Protein AF-A0A819XEQ2-F1 (afdb_monomer_lite)

Radius of gyration: 23.3 Å; chains: 1; bounding box: 56×48×64 Å

Structure (mmCIF, N/CA/C/O backbone):
data_AF-A0A819XEQ2-F1
#
_entry.id   AF-A0A819XEQ2-F1
#
loop_
_atom_site.group_PDB
_atom_site.id
_atom_site.type_symbol
_atom_site.label_atom_id
_atom_site.label_alt_id
_atom_site.label_comp_id
_atom_site.label_asym_id
_atom_site.label_entity_id
_atom_site.label_seq_id
_atom_site.pdbx_PDB_ins_code
_atom_site.Cartn_x
_atom_site.Cartn_y
_atom_site.Cartn_z
_atom_site.occupancy
_atom_site.B_iso_or_equiv
_atom_site.auth_seq_id
_atom_site.auth_comp_id
_atom_site.auth_asym_id
_atom_site.auth_atom_id
_atom_site.pdbx_PDB_model_num
ATOM 1 N N . MET A 1 1 ? -8.215 26.894 29.569 1.00 48.03 1 MET A N 1
ATOM 2 C CA . MET A 1 1 ? -9.010 25.644 29.558 1.00 48.03 1 MET A CA 1
ATOM 3 C C . MET A 1 1 ? -8.949 25.046 28.159 1.00 48.03 1 MET A C 1
ATOM 5 O O . MET A 1 1 ? -8.984 25.818 27.213 1.00 48.03 1 MET A O 1
ATOM 9 N N . LEU A 1 2 ? -8.813 23.722 28.012 1.00 52.75 2 LEU A N 1
ATOM 10 C CA . LEU A 1 2 ? -8.906 23.074 26.692 1.00 52.75 2 LEU A CA 1
ATOM 11 C C . LEU A 1 2 ? -10.323 23.253 26.140 1.00 52.75 2 LEU A C 1
ATOM 13 O O . LEU A 1 2 ? -11.286 23.044 26.880 1.00 52.75 2 LEU A O 1
ATOM 17 N N . THR A 1 3 ? -10.449 23.615 24.864 1.00 64.44 3 THR A N 1
ATOM 18 C CA . THR A 1 3 ? -11.760 23.685 24.210 1.00 64.44 3 THR A CA 1
ATOM 19 C C . THR A 1 3 ? -12.355 22.278 24.079 1.00 64.44 3 THR A C 1
ATOM 21 O O . THR A 1 3 ? -11.623 21.285 24.016 1.00 64.44 3 THR A O 1
ATOM 24 N N . SER A 1 4 ? -13.685 22.153 24.021 1.00 63.91 4 SER A N 1
ATOM 25 C CA . SER A 1 4 ? -14.351 20.851 23.835 1.00 63.91 4 SER A CA 1
ATOM 26 C C . SER A 1 4 ? -13.860 20.119 22.574 1.00 63.91 4 SER A C 1
ATOM 28 O O . SER A 1 4 ? -13.718 18.897 22.581 1.00 63.91 4 SER A O 1
ATOM 30 N N . ASN A 1 5 ? -13.498 20.862 21.522 1.00 65.56 5 ASN A N 1
ATOM 31 C CA . ASN A 1 5 ? -12.946 20.315 20.279 1.00 65.56 5 ASN A CA 1
ATOM 32 C C . ASN A 1 5 ? -11.514 19.770 20.439 1.00 65.56 5 ASN A C 1
ATOM 34 O O . ASN A 1 5 ? -11.185 18.728 19.857 1.00 65.56 5 ASN A O 1
ATOM 38 N N . ASP A 1 6 ? -10.682 20.406 21.269 1.00 68.06 6 ASP A N 1
ATOM 39 C CA . ASP A 1 6 ? -9.340 19.904 21.593 1.00 68.06 6 ASP A CA 1
ATOM 40 C C . ASP A 1 6 ? -9.411 18.616 22.414 1.00 68.06 6 ASP A C 1
ATOM 42 O O . ASP A 1 6 ? -8.651 17.673 22.169 1.00 68.06 6 ASP A O 1
ATOM 46 N N . LYS A 1 7 ? -10.363 18.539 23.354 1.00 68.31 7 LYS A N 1
ATOM 47 C CA . LYS A 1 7 ? -10.613 17.324 24.142 1.00 68.31 7 LYS A CA 1
ATOM 48 C C . LYS A 1 7 ? -11.038 16.158 23.246 1.00 68.31 7 LYS A C 1
ATOM 50 O O . LYS A 1 7 ? -10.431 15.090 23.318 1.00 68.31 7 LYS A O 1
ATOM 55 N N . ILE A 1 8 ? -12.005 16.373 22.348 1.00 69.12 8 ILE A N 1
ATOM 56 C CA . ILE A 1 8 ? -12.470 15.349 21.395 1.00 69.12 8 ILE A CA 1
ATOM 57 C C . ILE A 1 8 ? -11.319 14.855 20.513 1.00 69.12 8 ILE A C 1
ATOM 59 O O . ILE A 1 8 ? -11.157 13.650 20.323 1.00 69.12 8 ILE A O 1
ATOM 63 N N . SER A 1 9 ? -10.491 15.761 19.992 1.00 69.69 9 SER A N 1
ATOM 64 C CA . SER A 1 9 ? -9.369 15.399 19.117 1.00 69.69 9 SER A CA 1
ATOM 65 C C . SER A 1 9 ? -8.306 14.571 19.845 1.00 69.69 9 SER A C 1
ATOM 67 O O . SER A 1 9 ? -7.792 13.597 19.292 1.00 69.69 9 SER A O 1
ATOM 69 N N . ARG A 1 10 ? -8.020 14.894 21.112 1.00 69.12 10 ARG A N 1
ATOM 70 C CA . ARG A 1 10 ? -7.090 14.121 21.948 1.00 69.12 10 ARG A CA 1
ATOM 71 C C . ARG A 1 10 ? -7.639 12.744 22.311 1.00 69.12 10 ARG A C 1
ATOM 73 O O . ARG A 1 10 ? -6.901 11.771 22.197 1.00 69.12 10 ARG A O 1
ATOM 80 N N . ILE A 1 11 ? -8.927 12.639 22.651 1.00 70.56 11 ILE A N 1
ATOM 81 C CA . ILE A 1 11 ? -9.595 11.346 22.883 1.00 70.56 11 ILE A CA 1
ATOM 82 C C . ILE A 1 11 ? -9.568 10.496 21.609 1.00 70.56 11 ILE A C 1
ATOM 84 O O . ILE A 1 11 ? -9.236 9.315 21.670 1.00 70.56 11 ILE A O 1
ATOM 88 N N . LYS A 1 12 ? -9.842 11.086 20.438 1.00 69.44 12 LYS A N 1
ATOM 89 C CA . LYS A 1 12 ? -9.778 10.371 19.155 1.00 69.44 12 LYS A CA 1
ATOM 90 C C . LYS A 1 12 ? -8.377 9.847 18.852 1.00 69.44 12 LYS A C 1
ATOM 92 O O . LYS A 1 12 ? -8.224 8.683 18.484 1.00 69.44 12 LYS A O 1
ATOM 97 N N . ASN A 1 13 ? -7.354 10.679 19.047 1.00 67.88 13 ASN A N 1
ATOM 98 C CA . ASN A 1 13 ? -5.967 10.245 18.911 1.00 67.88 13 ASN A CA 1
ATOM 99 C C . ASN A 1 13 ? -5.648 9.123 19.898 1.00 67.88 13 ASN A C 1
ATOM 101 O O . ASN A 1 13 ? -5.056 8.129 19.501 1.00 67.88 13 ASN A O 1
ATOM 105 N N . LEU A 1 14 ? -6.087 9.220 21.150 1.00 66.62 14 LEU A N 1
ATOM 106 C CA . LEU A 1 14 ? -5.882 8.174 22.144 1.00 66.62 14 LEU A CA 1
ATOM 107 C C . LEU A 1 14 ? -6.509 6.838 21.714 1.00 66.62 14 LEU A C 1
ATOM 109 O O . LEU A 1 14 ? -5.817 5.821 21.703 1.00 66.62 14 LEU A O 1
ATOM 113 N N . LEU A 1 15 ? -7.777 6.872 21.290 1.00 66.44 15 LEU A N 1
ATOM 114 C CA . LEU A 1 15 ? -8.538 5.723 20.793 1.00 66.44 15 LEU A CA 1
ATOM 115 C C . LEU A 1 15 ? -7.918 5.091 19.539 1.00 66.44 15 LEU A C 1
ATOM 117 O O . LEU A 1 15 ? -8.003 3.880 19.367 1.00 66.44 15 LEU A O 1
ATOM 121 N N . SER A 1 16 ? -7.230 5.872 18.699 1.00 62.69 16 SER A N 1
ATOM 122 C CA . SER A 1 16 ? -6.559 5.348 17.499 1.00 62.69 16 SER A CA 1
ATOM 123 C C . SER A 1 16 ? -5.383 4.408 17.782 1.00 62.69 16 SER A C 1
ATOM 125 O O . SER A 1 16 ? -5.017 3.625 16.912 1.00 62.69 16 SER A O 1
ATOM 127 N N . TYR A 1 17 ? -4.817 4.443 18.992 1.00 57.50 17 TYR A N 1
ATOM 128 C CA . TYR A 1 17 ? -3.732 3.547 19.402 1.00 57.50 17 TYR A CA 1
ATOM 129 C C . TYR A 1 17 ? -4.211 2.372 20.262 1.00 57.50 17 TYR A C 1
ATOM 131 O O . TYR A 1 17 ? -3.384 1.678 20.864 1.00 57.50 17 TYR A O 1
ATOM 139 N N . PHE A 1 18 ? -5.523 2.148 20.371 1.00 57.09 18 PHE A N 1
ATOM 140 C CA . PHE A 1 18 ? -6.046 0.993 21.092 1.00 57.09 18 PHE A CA 1
ATOM 141 C C . PHE A 1 18 ? -5.723 -0.289 20.333 1.00 57.09 18 PHE A C 1
ATOM 143 O O . PHE A 1 18 ? -5.760 -0.296 19.104 1.00 57.09 18 PHE A O 1
ATOM 150 N N . PRO A 1 19 ? -5.391 -1.379 21.043 1.00 52.12 19 PRO A N 1
ATOM 151 C CA . PRO A 1 19 ? -5.206 -1.559 22.493 1.00 52.12 19 PRO A CA 1
ATOM 152 C C . PRO A 1 19 ? -3.738 -1.411 22.956 1.00 52.12 19 PRO A C 1
ATOM 154 O O . PRO A 1 19 ? -3.376 -1.808 24.062 1.00 52.12 19 PRO A O 1
ATOM 157 N N . SER A 1 20 ? -2.872 -0.847 22.113 1.00 51.94 20 SER A N 1
ATOM 158 C CA . SER A 1 20 ? -1.412 -0.819 22.270 1.00 51.94 20 SER A CA 1
ATOM 159 C C . SER A 1 20 ? -0.889 0.163 23.331 1.00 51.94 20 SER A C 1
ATOM 161 O O . SER A 1 20 ? 0.272 0.051 23.732 1.00 51.94 20 SER A O 1
ATOM 163 N N . LYS A 1 21 ? -1.696 1.139 23.776 1.00 52.53 21 LYS A N 1
ATOM 164 C CA . LYS A 1 21 ? -1.282 2.167 24.752 1.00 52.53 21 LYS A CA 1
ATOM 165 C C . LYS A 1 21 ? -1.736 1.845 26.189 1.00 52.53 21 LYS A C 1
ATOM 167 O O . LYS A 1 21 ? -2.922 1.610 26.415 1.00 52.53 21 LYS A O 1
ATOM 172 N N . PRO A 1 22 ? -0.833 1.876 27.189 1.00 51.66 22 PRO A N 1
ATOM 173 C CA . PRO A 1 22 ? -1.179 1.605 28.583 1.00 51.66 22 PRO A CA 1
ATOM 174 C C . PRO A 1 22 ? -1.980 2.749 29.233 1.00 51.66 22 PRO A C 1
ATOM 176 O O . PRO A 1 22 ? -1.679 3.927 29.042 1.00 51.66 22 PRO A O 1
ATOM 179 N N . LYS A 1 23 ? -2.933 2.381 30.107 1.00 52.66 23 LYS A N 1
ATOM 180 C CA . LYS A 1 23 ? -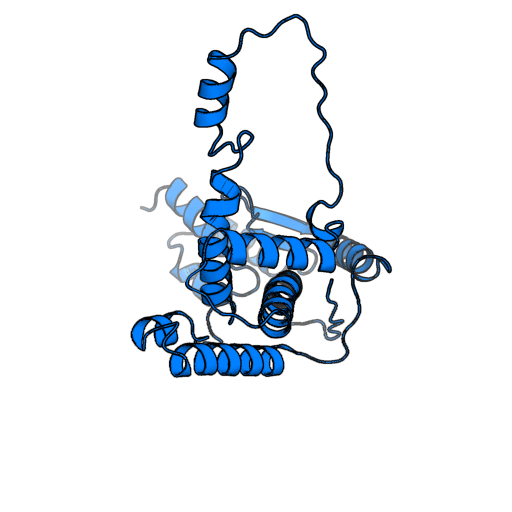3.801 3.265 30.923 1.00 52.66 23 LYS A CA 1
ATOM 181 C C . LYS A 1 23 ? -3.096 4.477 31.560 1.00 52.66 23 LYS A C 1
ATOM 183 O O . LYS A 1 23 ? -3.708 5.529 31.694 1.00 52.66 23 LYS A O 1
ATOM 188 N N . LYS A 1 24 ? -1.815 4.343 31.931 1.00 53.09 24 LYS A N 1
ATOM 189 C CA . LYS A 1 24 ? -1.029 5.379 32.628 1.00 53.09 24 LYS A CA 1
ATOM 190 C C . LYS A 1 24 ? -0.733 6.640 31.794 1.00 53.09 24 LYS A C 1
ATOM 192 O O . LYS A 1 24 ? -0.418 7.660 32.388 1.00 53.09 24 LYS A O 1
ATOM 197 N N . GLN A 1 25 ? -0.841 6.609 30.460 1.00 55.28 25 GLN A N 1
ATOM 198 C CA . GLN A 1 25 ? -0.617 7.800 29.611 1.00 55.28 25 GLN A CA 1
ATOM 199 C C . GLN A 1 25 ? -1.881 8.647 29.375 1.00 55.28 25 GLN A C 1
ATOM 201 O O . GLN A 1 25 ? -1.776 9.823 29.046 1.00 55.28 25 GLN A O 1
ATOM 206 N N . ILE A 1 26 ? -3.075 8.097 29.618 1.00 56.56 26 ILE A N 1
ATOM 207 C CA . ILE A 1 26 ? -4.359 8.742 29.291 1.00 56.56 26 ILE A CA 1
ATOM 208 C C . ILE A 1 26 ? -4.609 9.998 30.139 1.00 56.56 26 ILE A C 1
ATOM 210 O O . ILE A 1 26 ? -5.049 11.020 29.618 1.00 56.56 26 ILE A O 1
ATOM 214 N N . GLN A 1 27 ? -4.292 9.930 31.436 1.00 56.88 27 GLN A N 1
ATOM 215 C CA . GLN A 1 27 ? -4.470 11.047 32.374 1.00 56.88 27 GLN A CA 1
ATOM 216 C C . GLN A 1 27 ? -3.474 12.192 32.131 1.00 56.88 27 GLN A C 1
ATOM 218 O O . GLN A 1 27 ? -3.791 13.343 32.417 1.00 56.88 27 GLN A O 1
ATOM 223 N N . ASN A 1 28 ? -2.302 11.891 31.562 1.00 59.75 28 ASN A N 1
ATOM 224 C CA . ASN A 1 28 ? -1.288 12.895 31.230 1.00 59.75 28 ASN A CA 1
ATOM 225 C C . ASN A 1 28 ? -1.596 13.602 29.897 1.00 59.75 28 ASN A C 1
ATOM 227 O O . ASN A 1 28 ? -1.324 14.792 29.753 1.00 59.75 28 ASN A O 1
ATOM 231 N N . ASP A 1 29 ? -2.196 12.891 28.935 1.00 62.00 29 ASP A N 1
ATOM 232 C CA . ASP A 1 29 ? -2.484 13.423 27.596 1.00 62.00 29 ASP A CA 1
ATOM 233 C C . ASP A 1 29 ? -3.743 14.320 27.563 1.00 62.00 29 ASP A C 1
ATOM 235 O O . ASP A 1 29 ? -3.853 15.226 26.723 1.00 62.00 29 ASP A O 1
ATOM 239 N N . ILE A 1 30 ? -4.694 14.109 28.483 1.00 64.81 30 ILE A N 1
ATOM 240 C CA . ILE A 1 30 ? -5.957 14.861 28.559 1.00 64.81 30 ILE A CA 1
ATOM 241 C C . ILE A 1 30 ? -6.155 15.422 29.978 1.00 64.81 30 ILE A C 1
ATOM 243 O O . ILE A 1 30 ? -6.800 14.787 30.815 1.00 64.81 30 ILE A O 1
ATOM 247 N N . PRO A 1 31 ? -5.643 16.629 30.274 1.00 62.28 31 PRO A N 1
ATOM 248 C CA . PRO A 1 31 ? -5.900 17.262 31.560 1.00 62.28 31 PRO A CA 1
ATOM 249 C C . PRO A 1 31 ? -7.381 17.668 31.681 1.00 62.28 31 PRO A C 1
ATOM 251 O O . PRO A 1 31 ? -7.979 18.170 30.723 1.00 62.28 31 PRO A O 1
ATOM 254 N N . ASN A 1 32 ? -7.948 17.527 32.885 1.00 69.56 32 ASN A N 1
ATOM 255 C CA . ASN A 1 32 ? -9.318 17.933 33.251 1.00 69.56 32 ASN A CA 1
ATOM 256 C C . ASN A 1 32 ? -10.454 17.093 32.625 1.00 69.56 32 ASN A C 1
ATOM 258 O O . ASN A 1 32 ? -11.417 17.652 32.085 1.00 69.56 32 ASN A O 1
ATOM 262 N N . LEU A 1 33 ? -10.337 15.762 32.682 1.00 71.56 33 LEU A N 1
ATOM 263 C CA . LEU A 1 33 ? -11.463 14.844 32.459 1.00 71.56 33 LEU A CA 1
ATOM 264 C C . LEU A 1 33 ? -12.366 14.799 33.699 1.00 71.56 33 LEU A C 1
ATOM 266 O O . LEU A 1 33 ? -11.858 14.764 34.824 1.00 71.56 33 LEU A O 1
ATOM 270 N N . SER A 1 34 ? -13.684 14.764 33.503 1.00 77.56 34 SER A N 1
ATOM 271 C CA . SER A 1 34 ? -14.636 14.579 34.603 1.00 77.56 34 SER A CA 1
ATOM 272 C C . SER A 1 34 ? -14.533 13.169 35.207 1.00 77.56 34 SER A C 1
ATOM 274 O O . SER A 1 34 ? -13.897 12.263 34.652 1.00 77.56 34 SER A O 1
ATOM 276 N N . SER A 1 35 ? -15.159 12.965 36.366 1.00 75.44 35 SER A N 1
ATOM 277 C CA . SER A 1 35 ? -15.242 11.638 36.988 1.00 75.44 35 SER A CA 1
ATOM 278 C C . SER A 1 35 ? -15.995 10.648 36.085 1.00 75.44 35 SER A C 1
ATOM 280 O O . SER A 1 35 ? -15.554 9.513 35.882 1.00 75.44 35 SER A O 1
ATOM 282 N N . GLU A 1 36 ? -17.085 11.103 35.461 1.00 80.38 36 GLU A N 1
ATOM 283 C CA . GLU A 1 36 ? -17.903 10.317 34.535 1.00 80.38 36 GLU A CA 1
ATOM 284 C C . GLU A 1 36 ? -17.125 9.939 33.269 1.00 80.38 36 GLU A C 1
ATOM 286 O O . GLU A 1 36 ? -17.161 8.780 32.856 1.00 80.38 36 GLU A O 1
ATOM 291 N N . GLU A 1 37 ? -16.371 10.876 32.684 1.00 76.44 37 GLU A N 1
ATOM 292 C CA . GLU A 1 37 ? -15.551 10.629 31.491 1.00 76.44 37 GLU A CA 1
ATOM 293 C C . GLU A 1 37 ? -14.441 9.606 31.772 1.00 76.44 37 GLU A C 1
ATOM 295 O O . GLU A 1 37 ? -14.249 8.658 31.005 1.00 76.44 37 GLU A O 1
ATOM 300 N N . ASN A 1 38 ? -13.749 9.735 32.909 1.00 75.62 38 ASN A N 1
ATOM 301 C CA . ASN A 1 38 ? -12.733 8.768 33.333 1.00 75.62 38 ASN A CA 1
ATOM 302 C C . ASN A 1 38 ? -13.324 7.373 33.562 1.00 75.62 38 ASN A C 1
ATOM 304 O O . ASN A 1 38 ? -12.704 6.365 33.200 1.00 75.62 38 ASN A O 1
ATOM 308 N N . LYS A 1 39 ? -14.526 7.304 34.144 1.00 80.25 39 LYS A N 1
ATOM 309 C CA . LYS A 1 39 ? -15.246 6.047 34.358 1.00 80.25 39 LYS A CA 1
ATOM 310 C C . LYS A 1 39 ? -15.663 5.417 33.029 1.00 80.25 39 LYS A C 1
ATOM 312 O O . LYS A 1 39 ? -15.427 4.227 32.833 1.00 80.25 39 LYS A O 1
ATOM 317 N N . ALA A 1 40 ? -16.196 6.203 32.095 1.00 80.69 40 ALA A N 1
ATOM 318 C CA . ALA A 1 40 ? -16.583 5.736 30.766 1.00 80.69 40 ALA A CA 1
ATOM 319 C C . ALA A 1 40 ? -15.381 5.192 29.975 1.00 80.69 40 ALA A C 1
ATOM 321 O O . ALA A 1 40 ? -15.437 4.073 29.467 1.00 80.69 40 ALA A O 1
ATOM 322 N N . ILE A 1 41 ? -14.263 5.928 29.947 1.00 75.44 41 ILE A N 1
ATOM 323 C CA . ILE A 1 41 ? -13.018 5.487 29.298 1.00 75.44 41 ILE A CA 1
ATOM 324 C C . ILE A 1 41 ? -12.480 4.216 29.967 1.00 75.44 41 ILE A C 1
ATOM 326 O O . ILE A 1 41 ? -12.071 3.281 29.283 1.00 75.44 41 ILE A O 1
ATOM 330 N N . SER A 1 42 ? -12.507 4.148 31.301 1.00 75.75 42 SER A N 1
ATOM 331 C CA . SER A 1 42 ? -12.042 2.974 32.048 1.00 75.75 42 SER A CA 1
ATOM 332 C C . SER A 1 42 ? -12.886 1.732 31.787 1.00 75.75 42 SER A C 1
ATOM 334 O O . SER A 1 42 ? -12.320 0.645 31.662 1.00 75.75 42 SER A O 1
ATOM 336 N N . ASN A 1 43 ? -14.207 1.889 31.685 1.00 82.31 43 ASN A N 1
ATOM 337 C CA . ASN A 1 43 ? -15.127 0.812 31.334 1.00 82.31 43 ASN A CA 1
ATOM 338 C C . ASN A 1 43 ? -14.867 0.330 29.905 1.00 82.31 43 ASN A C 1
ATOM 340 O O . ASN A 1 43 ? -14.689 -0.866 29.693 1.00 82.31 43 ASN A O 1
ATOM 344 N N . LEU A 1 44 ? -14.738 1.262 28.958 1.00 79.12 44 LEU A N 1
ATOM 345 C CA . LEU A 1 44 ? -14.444 0.959 27.559 1.00 79.12 44 LEU A CA 1
ATOM 346 C C . LEU A 1 44 ? -13.091 0.243 27.391 1.00 79.12 44 LEU A C 1
ATOM 348 O O . LEU A 1 44 ? -12.981 -0.699 26.617 1.00 79.12 44 LEU A O 1
ATOM 352 N N . LEU A 1 45 ? -12.071 0.644 28.157 1.00 69.38 45 LEU A N 1
ATOM 353 C CA . LEU A 1 45 ? -10.746 0.005 28.189 1.00 69.38 45 LEU A CA 1
ATOM 354 C C . LEU A 1 45 ? -10.756 -1.414 28.759 1.00 69.38 45 LEU A C 1
ATOM 356 O O . LEU A 1 45 ? -9.868 -2.207 28.451 1.00 69.38 45 LEU A O 1
ATOM 360 N N . ASN A 1 46 ? -11.689 -1.700 29.663 1.00 76.19 46 ASN A N 1
ATOM 361 C CA . ASN A 1 46 ? -11.781 -2.991 30.331 1.00 76.19 46 ASN A CA 1
ATOM 362 C C . ASN A 1 46 ? -12.703 -3.968 29.587 1.00 76.19 46 ASN A C 1
ATOM 364 O O . ASN A 1 46 ? -12.654 -5.167 29.871 1.00 76.19 46 ASN A O 1
ATOM 368 N N . ASP A 1 47 ? -13.519 -3.483 28.649 1.00 82.19 47 ASP A N 1
ATOM 369 C CA . ASP A 1 47 ? -14.407 -4.317 27.851 1.00 82.19 47 ASP A CA 1
ATOM 370 C C . ASP A 1 47 ? -13.614 -5.122 26.809 1.00 82.19 47 ASP A C 1
ATOM 372 O O . ASP A 1 47 ? -13.132 -4.613 25.798 1.00 82.19 47 ASP A O 1
ATOM 376 N N . LYS A 1 48 ? -13.479 -6.426 27.067 1.00 79.56 48 LYS A N 1
ATOM 377 C CA . LYS A 1 48 ? -12.777 -7.373 26.188 1.00 79.56 48 LYS A CA 1
ATOM 378 C C . LYS A 1 48 ? -13.647 -7.885 25.036 1.00 79.56 48 LYS A C 1
ATOM 380 O O . LYS A 1 48 ? -13.134 -8.642 24.207 1.00 79.56 48 LYS A O 1
ATOM 385 N N . SER A 1 49 ? -14.937 -7.544 25.009 1.00 84.00 49 SER A N 1
ATOM 386 C CA . SER A 1 49 ? -15.900 -7.990 23.996 1.00 84.00 49 SER A CA 1
ATOM 387 C C . SER A 1 49 ? -15.898 -7.119 22.739 1.00 84.00 49 SER A C 1
ATOM 389 O O . SER A 1 49 ? -16.442 -7.532 21.714 1.00 84.00 49 SER A O 1
ATOM 391 N N . ILE A 1 50 ? -15.250 -5.954 22.790 1.00 82.75 50 ILE A N 1
ATOM 392 C CA . ILE A 1 50 ? -15.159 -5.000 21.687 1.00 82.75 50 ILE A CA 1
ATOM 393 C C . ILE A 1 50 ? -13.719 -4.827 21.200 1.00 82.75 50 ILE A C 1
ATOM 395 O O . ILE A 1 50 ? -12.754 -5.123 21.906 1.00 82.75 50 ILE A O 1
ATOM 399 N N . ILE A 1 51 ? -13.575 -4.328 19.977 1.00 76.00 51 ILE A N 1
ATOM 400 C CA . ILE A 1 51 ? -12.305 -3.878 19.417 1.00 76.00 51 ILE A CA 1
ATOM 401 C C . ILE A 1 51 ? -12.501 -2.495 18.810 1.00 76.00 51 ILE A C 1
ATOM 403 O O . ILE A 1 51 ? -13.539 -2.221 18.207 1.00 76.00 51 ILE A O 1
ATOM 407 N N . ILE A 1 52 ? -11.503 -1.634 18.983 1.00 75.62 52 ILE A N 1
ATOM 408 C CA . ILE A 1 52 ? -11.527 -0.240 18.550 1.00 75.62 52 ILE A CA 1
ATOM 409 C C . ILE A 1 52 ? -10.352 -0.015 17.606 1.00 75.62 52 ILE A C 1
ATOM 411 O O . ILE A 1 52 ? -9.209 -0.263 17.985 1.00 75.62 52 ILE A O 1
ATOM 415 N N . PHE A 1 53 ? -10.634 0.465 16.397 1.00 71.81 53 PHE A N 1
ATOM 416 C CA . PHE A 1 53 ? -9.623 0.758 15.384 1.00 71.81 53 PHE A CA 1
ATOM 417 C C . PHE A 1 53 ? -9.860 2.120 14.746 1.00 71.81 53 PHE A C 1
ATOM 419 O O . PHE A 1 53 ? -10.990 2.610 14.684 1.00 71.81 53 PHE A O 1
ATOM 426 N N . LYS A 1 54 ? -8.797 2.714 14.207 1.00 67.00 54 LYS A N 1
ATOM 427 C CA . LYS A 1 54 ? -8.936 3.831 13.277 1.00 67.00 54 LYS A CA 1
ATOM 428 C C . LYS A 1 54 ? -9.377 3.290 11.915 1.00 67.00 54 LYS A C 1
ATOM 430 O O . LYS A 1 54 ? -8.832 2.295 11.449 1.00 67.00 54 LYS A O 1
ATOM 435 N N . ALA A 1 55 ? -10.369 3.925 11.298 1.00 67.31 55 ALA A N 1
ATOM 436 C CA . ALA A 1 55 ? -10.754 3.607 9.929 1.00 67.31 55 ALA A CA 1
ATOM 437 C C . ALA A 1 55 ? -9.694 4.117 8.940 1.00 67.31 55 ALA A C 1
ATOM 439 O O . ALA A 1 55 ? -9.120 5.187 9.145 1.00 67.31 55 ALA A O 1
ATOM 440 N N . ASP A 1 56 ? -9.520 3.415 7.819 1.00 54.41 56 ASP A N 1
ATOM 441 C CA . ASP A 1 56 ? -8.648 3.864 6.722 1.00 54.41 56 ASP A CA 1
ATOM 442 C C . ASP A 1 56 ? -9.138 5.168 6.067 1.00 54.41 56 ASP A C 1
ATOM 444 O O . ASP A 1 56 ? -8.351 5.933 5.509 1.00 54.41 56 ASP A O 1
ATOM 448 N N . LYS A 1 57 ? -10.453 5.431 6.111 1.00 61.59 57 LYS A N 1
ATOM 449 C CA . LYS A 1 57 ? -11.091 6.581 5.457 1.00 61.59 57 LYS A CA 1
ATOM 450 C C . LYS A 1 57 ? -11.675 7.546 6.482 1.00 61.59 57 LYS A C 1
ATOM 452 O O . LYS A 1 57 ? -12.621 7.218 7.195 1.00 61.59 57 LYS A O 1
ATOM 457 N N . GLY A 1 58 ? -11.154 8.771 6.478 1.00 55.62 58 GLY A N 1
ATOM 458 C CA . GLY A 1 58 ? -11.580 9.832 7.387 1.00 55.62 58 GLY A CA 1
ATOM 459 C C . GLY A 1 58 ? -11.056 9.621 8.807 1.00 55.62 58 GLY A C 1
ATOM 460 O O . GLY A 1 58 ? -10.679 8.525 9.205 1.00 55.62 58 GLY A O 1
ATOM 461 N N . ASN A 1 59 ? -11.003 10.692 9.597 1.00 61.81 59 ASN A N 1
ATOM 462 C CA . ASN A 1 59 ? -10.553 10.644 10.991 1.00 61.81 59 ASN A CA 1
ATOM 463 C C . ASN A 1 59 ? -11.640 10.031 11.906 1.00 61.81 59 ASN A C 1
ATOM 465 O O . ASN A 1 59 ? -12.151 10.683 12.823 1.00 61.81 59 ASN A O 1
ATOM 469 N N . VAL A 1 60 ? -12.049 8.804 11.577 1.00 71.25 60 VAL A N 1
ATOM 470 C CA . VAL A 1 60 ? -13.169 8.053 12.148 1.00 71.25 60 VAL A CA 1
ATOM 471 C C . VAL A 1 60 ? -12.627 6.844 12.906 1.00 71.25 60 VAL A C 1
ATOM 473 O O . VAL A 1 60 ? -11.605 6.262 12.543 1.00 71.25 60 VAL A O 1
ATOM 476 N N . ILE A 1 61 ? -13.321 6.482 13.979 1.00 73.56 61 ILE A N 1
ATOM 477 C CA . ILE A 1 61 ? -13.024 5.314 14.806 1.00 73.56 61 ILE A CA 1
ATOM 478 C C . ILE A 1 61 ? -14.136 4.294 14.594 1.00 73.56 61 ILE A C 1
ATOM 480 O O . ILE A 1 61 ? -15.312 4.655 14.574 1.00 73.56 61 ILE A O 1
ATOM 484 N N . VAL A 1 62 ? -13.761 3.028 14.448 1.00 76.69 62 VAL A N 1
ATOM 485 C CA . VAL A 1 62 ? -14.679 1.901 14.301 1.00 76.69 62 VAL A CA 1
ATOM 486 C C . VAL A 1 62 ? -14.646 1.083 15.582 1.00 76.69 62 VAL A C 1
ATOM 488 O O . VAL A 1 62 ? -13.569 0.726 16.059 1.00 76.69 62 VAL A O 1
ATOM 491 N N . ILE A 1 63 ? -15.825 0.779 16.119 1.00 82.31 63 ILE A N 1
ATOM 492 C CA . ILE A 1 63 ? -16.004 -0.120 17.260 1.00 82.31 63 ILE A CA 1
ATOM 493 C C . ILE A 1 63 ? -16.723 -1.364 16.749 1.00 82.31 63 ILE A C 1
ATOM 495 O O . ILE A 1 63 ? -17.789 -1.260 16.145 1.00 82.31 63 ILE A O 1
ATOM 499 N N . LEU A 1 64 ? -16.137 -2.537 16.971 1.00 81.81 64 LEU A N 1
ATOM 500 C CA . LEU A 1 64 ? -16.678 -3.815 16.514 1.00 81.81 64 LEU A CA 1
ATOM 501 C C . LEU A 1 64 ? -16.783 -4.800 17.668 1.00 81.81 64 LEU A C 1
ATOM 503 O O . LEU A 1 64 ? -15.926 -4.826 18.546 1.00 81.81 64 LEU A O 1
ATOM 507 N N . ASN A 1 65 ? -17.790 -5.670 17.622 1.00 87.25 65 ASN A N 1
ATOM 508 C CA . ASN A 1 65 ? -17.803 -6.852 18.473 1.00 87.25 65 ASN A CA 1
ATOM 509 C C . ASN A 1 65 ? -16.640 -7.778 18.079 1.00 87.25 65 ASN A C 1
ATOM 511 O O . ASN A 1 65 ? -16.471 -8.135 16.908 1.00 87.25 65 ASN A O 1
ATOM 515 N N . LYS A 1 66 ? -15.859 -8.184 19.076 1.00 83.12 66 LYS A N 1
ATOM 516 C CA . LYS A 1 66 ? -14.649 -8.983 18.913 1.00 83.12 66 LYS A CA 1
ATOM 517 C C . LYS A 1 66 ? -14.923 -10.352 18.307 1.00 83.12 66 LYS A C 1
ATOM 519 O O . LYS A 1 66 ? -14.163 -10.790 17.450 1.00 83.12 66 LYS A O 1
ATOM 524 N N . GLN A 1 67 ? -16.003 -11.014 18.713 1.00 85.06 67 GLN A N 1
ATOM 525 C CA . GLN A 1 67 ? -16.336 -12.336 18.192 1.00 85.06 67 GLN A CA 1
ATOM 526 C C . GLN A 1 67 ? -16.726 -12.262 16.714 1.00 85.06 67 GLN A C 1
ATOM 528 O O . GLN A 1 67 ? -16.219 -13.036 15.906 1.00 85.06 67 GLN A O 1
ATOM 533 N N . ASN A 1 68 ? -17.551 -11.282 16.338 1.00 85.94 68 ASN A N 1
ATOM 534 C CA . ASN A 1 68 ? -17.931 -11.065 14.938 1.00 85.94 68 ASN A CA 1
ATOM 535 C C . ASN A 1 68 ? -16.717 -10.746 14.060 1.00 85.94 68 ASN A C 1
ATOM 537 O O . ASN A 1 68 ? -16.624 -11.229 12.932 1.00 85.94 68 ASN A O 1
ATOM 541 N N . TYR A 1 69 ? -15.784 -9.951 14.586 1.00 81.69 69 TYR A N 1
ATOM 542 C CA . TYR A 1 69 ? -14.529 -9.642 13.914 1.00 81.69 69 TYR A CA 1
ATOM 543 C C . TYR A 1 69 ? -13.685 -10.904 13.675 1.00 81.69 69 TYR A C 1
ATOM 545 O O . TYR A 1 69 ? -13.325 -11.183 12.534 1.00 81.69 69 TYR A O 1
ATOM 553 N N . ILE A 1 70 ? -13.444 -11.708 14.719 1.00 80.19 70 ILE A N 1
ATOM 554 C CA . ILE A 1 70 ? -12.678 -12.964 14.622 1.00 80.19 70 ILE A CA 1
ATOM 555 C C . ILE A 1 70 ? -13.349 -13.946 13.653 1.00 80.19 70 ILE A C 1
ATOM 557 O O . ILE A 1 70 ? -12.668 -14.630 12.890 1.00 80.19 70 ILE A O 1
ATOM 561 N N . ASN A 1 71 ? -14.681 -14.033 13.660 1.00 84.19 71 ASN A N 1
ATOM 562 C CA . ASN A 1 71 ? -15.418 -14.915 12.756 1.00 84.19 71 ASN A CA 1
ATOM 563 C C . ASN A 1 71 ? -15.213 -14.501 11.291 1.00 84.19 71 ASN A C 1
ATOM 565 O O . ASN A 1 71 ? -14.855 -15.348 10.474 1.00 84.19 71 ASN A O 1
ATOM 569 N N . LYS A 1 72 ? -15.350 -13.204 10.978 1.00 80.62 72 LYS A N 1
ATOM 570 C CA . LYS A 1 72 ? -15.082 -12.670 9.632 1.00 80.62 72 LYS A CA 1
ATOM 571 C C . LYS A 1 72 ? -13.628 -12.851 9.211 1.00 80.62 72 LYS A C 1
ATOM 573 O O . LYS A 1 72 ? -13.366 -13.210 8.071 1.00 80.62 72 LYS A O 1
ATOM 578 N N . GLU A 1 73 ? -12.679 -12.626 10.116 1.00 76.25 73 GLU A N 1
ATOM 579 C CA . GLU A 1 73 ? -11.259 -12.852 9.837 1.00 76.25 73 GLU A CA 1
ATOM 580 C C . GLU A 1 73 ? -11.000 -14.319 9.470 1.00 76.25 73 GLU A C 1
ATOM 582 O O . GLU A 1 73 ? -10.357 -14.607 8.463 1.00 76.25 73 GLU A O 1
ATOM 587 N N . ASN A 1 74 ? -11.555 -15.259 10.238 1.00 77.56 74 ASN A N 1
ATOM 588 C CA . ASN A 1 74 ? -11.431 -16.681 9.936 1.00 77.56 74 ASN A CA 1
ATOM 589 C C . ASN A 1 74 ? -12.117 -17.065 8.620 1.00 77.56 74 ASN A C 1
ATOM 591 O O . ASN A 1 74 ? -11.585 -17.899 7.892 1.00 77.56 74 ASN A O 1
ATOM 595 N N . GLU A 1 75 ? -13.272 -16.487 8.305 1.00 78.50 75 GLU A N 1
ATOM 596 C CA . GLU A 1 75 ? -13.954 -16.700 7.027 1.00 78.50 75 GLU A CA 1
ATOM 597 C C . GLU A 1 75 ? -13.080 -16.244 5.848 1.00 78.50 75 GLU A C 1
ATOM 599 O O . GLU A 1 75 ? -12.859 -17.008 4.908 1.00 78.50 75 GLU A O 1
ATOM 604 N N . LEU A 1 76 ? -12.498 -15.043 5.942 1.00 71.38 76 LEU A N 1
ATOM 605 C CA . LEU A 1 76 ? -11.634 -14.471 4.908 1.00 71.38 76 LEU A CA 1
ATOM 606 C C . LEU A 1 76 ? -10.316 -15.245 4.750 1.00 71.38 76 LEU A C 1
ATOM 608 O O . LEU A 1 76 ? -9.919 -15.552 3.627 1.00 71.38 76 LEU A O 1
ATOM 612 N N . LEU A 1 77 ? -9.649 -15.595 5.855 1.00 68.38 77 LEU A N 1
ATOM 613 C CA . LEU A 1 77 ? -8.349 -16.279 5.829 1.00 68.38 77 LEU A CA 1
ATOM 614 C C . LEU A 1 77 ? -8.446 -17.769 5.474 1.00 68.38 77 LEU A C 1
ATOM 616 O O . LEU A 1 77 ? -7.485 -18.330 4.950 1.00 68.38 77 LEU A O 1
ATOM 620 N N . ASN A 1 78 ? -9.575 -18.429 5.759 1.00 68.69 78 ASN A N 1
ATOM 621 C CA . ASN A 1 78 ? -9.791 -19.831 5.376 1.00 68.69 78 ASN A CA 1
ATOM 622 C C . ASN A 1 78 ? -10.407 -19.974 3.968 1.00 68.69 78 ASN A C 1
ATOM 624 O O . ASN A 1 78 ? -10.614 -21.102 3.509 1.00 68.69 78 ASN A O 1
ATOM 628 N N . GLY A 1 79 ? -10.682 -18.865 3.272 1.00 66.69 79 GLY A N 1
ATOM 629 C CA . GLY A 1 79 ? -11.103 -18.862 1.874 1.00 66.69 79 GLY A CA 1
ATOM 630 C C . GLY A 1 79 ? -10.027 -19.471 0.971 1.00 66.69 79 GLY A C 1
ATOM 631 O O . GLY A 1 79 ? -9.040 -18.820 0.632 1.00 66.69 79 GLY A O 1
ATOM 632 N N . LYS A 1 80 ? -10.227 -20.731 0.559 1.00 55.56 80 LYS A N 1
ATOM 633 C CA . LYS A 1 80 ? -9.234 -21.579 -0.140 1.00 55.56 80 LYS A CA 1
ATOM 634 C C . LYS A 1 80 ? -8.687 -21.025 -1.464 1.00 55.56 80 LYS A C 1
ATOM 636 O O . LYS A 1 80 ? -7.686 -21.541 -1.946 1.00 55.56 80 LYS A O 1
ATOM 641 N N . ASN A 1 81 ? -9.318 -20.006 -2.044 1.00 60.06 81 ASN A N 1
ATOM 642 C CA . ASN A 1 81 ? -8.960 -19.491 -3.368 1.00 60.06 81 ASN A CA 1
ATOM 643 C C . ASN A 1 81 ? -8.073 -18.241 -3.333 1.00 60.06 81 ASN A C 1
ATOM 645 O O . ASN A 1 81 ? -7.638 -17.799 -4.390 1.00 60.06 81 ASN A O 1
ATOM 649 N N . VAL A 1 82 ? -7.843 -17.653 -2.154 1.00 62.28 82 VAL A N 1
ATOM 650 C CA . VAL A 1 82 ? -7.244 -16.315 -2.048 1.00 62.28 82 VAL A CA 1
ATOM 651 C C . VAL A 1 82 ? -5.985 -16.286 -1.192 1.00 62.28 82 VAL A C 1
ATOM 653 O O . VAL A 1 82 ? -5.137 -15.437 -1.436 1.00 62.28 82 VAL A O 1
ATOM 656 N N . PHE A 1 83 ? -5.855 -17.179 -0.207 1.00 64.56 83 PHE A N 1
ATOM 657 C CA . PHE A 1 83 ? -4.703 -17.194 0.687 1.00 64.56 83 PHE A CA 1
ATOM 658 C C . PHE A 1 83 ? -4.117 -18.601 0.861 1.00 64.56 83 PHE A C 1
ATOM 660 O O . PHE A 1 83 ? -4.819 -19.568 1.161 1.00 64.56 83 PHE A O 1
ATOM 667 N N . LYS A 1 84 ? -2.795 -18.707 0.744 1.00 65.75 84 LYS A N 1
ATOM 668 C CA . LYS A 1 84 ? -1.979 -19.880 1.031 1.00 65.75 84 LYS A CA 1
ATOM 669 C C . LYS A 1 84 ? -1.367 -19.771 2.418 1.00 65.75 84 LYS A C 1
ATOM 671 O O . LYS A 1 84 ? -0.591 -18.865 2.708 1.00 65.75 84 LYS A O 1
ATOM 676 N N . LYS A 1 85 ? -1.651 -20.749 3.274 1.00 65.62 85 LYS A N 1
ATOM 677 C CA . LYS A 1 85 ? -1.039 -20.830 4.602 1.00 65.62 85 LYS A CA 1
ATOM 678 C C . LYS A 1 85 ? 0.477 -21.047 4.488 1.00 65.62 85 LYS A C 1
ATOM 680 O O . LYS A 1 85 ? 0.907 -21.982 3.811 1.00 65.62 85 LYS A O 1
ATOM 685 N N . ILE A 1 86 ? 1.270 -20.245 5.194 1.00 67.75 86 ILE A N 1
ATOM 686 C CA . ILE A 1 86 ? 2.722 -20.432 5.317 1.00 67.75 86 ILE A CA 1
ATOM 687 C C . ILE A 1 86 ? 3.091 -20.960 6.707 1.00 67.75 86 ILE A C 1
ATOM 689 O O . ILE A 1 86 ? 2.414 -20.695 7.703 1.00 67.75 86 ILE A O 1
ATOM 693 N N . SER A 1 87 ? 4.147 -21.770 6.761 1.00 66.50 87 SER A N 1
ATOM 694 C CA . SER A 1 87 ? 4.585 -22.486 7.966 1.00 66.50 87 SER A CA 1
ATOM 695 C C . SER A 1 87 ? 5.516 -21.670 8.864 1.00 66.50 87 SER A C 1
ATOM 697 O O . SER A 1 87 ? 5.654 -21.993 10.041 1.00 66.50 87 SER A O 1
ATOM 699 N N . SER A 1 88 ? 6.147 -20.618 8.338 1.00 65.06 88 SER A N 1
ATOM 700 C CA . SER A 1 88 ? 7.128 -19.809 9.062 1.00 65.06 88 SER A CA 1
ATOM 701 C C . SER A 1 88 ? 7.146 -18.358 8.581 1.00 65.06 88 SER A C 1
ATOM 703 O O . SER A 1 88 ? 6.635 -18.023 7.514 1.00 65.06 88 SER A O 1
ATOM 705 N N . ASN A 1 89 ? 7.726 -17.477 9.397 1.00 66.69 89 ASN A N 1
ATOM 706 C CA . ASN A 1 89 ? 7.898 -16.071 9.056 1.00 66.69 89 ASN A CA 1
ATOM 707 C C . ASN A 1 89 ? 9.015 -15.913 8.006 1.00 66.69 89 ASN A C 1
ATOM 709 O O . ASN A 1 89 ? 10.186 -16.121 8.307 1.00 66.69 89 ASN A O 1
ATOM 713 N N . LEU A 1 90 ? 8.655 -15.504 6.787 1.00 68.31 90 LEU A N 1
ATOM 714 C CA . LEU A 1 90 ? 9.590 -15.327 5.667 1.00 68.31 90 LEU A CA 1
ATOM 715 C C . LEU A 1 90 ? 10.249 -13.937 5.615 1.00 68.31 90 LEU A C 1
ATOM 717 O O . LEU A 1 90 ? 11.015 -13.659 4.694 1.00 68.31 90 LEU A O 1
ATOM 721 N N . THR A 1 91 ? 9.960 -13.056 6.580 1.00 68.19 91 THR A N 1
ATOM 722 C CA . THR A 1 91 ? 10.392 -11.646 6.563 1.00 68.19 91 THR A CA 1
ATOM 723 C C . THR A 1 91 ? 11.903 -11.513 6.430 1.00 68.19 91 THR A C 1
ATOM 725 O O . THR A 1 91 ? 12.364 -10.820 5.535 1.00 68.19 91 THR A O 1
ATOM 728 N N . GLU A 1 92 ? 12.665 -12.199 7.280 1.00 68.81 92 GLU A N 1
ATOM 729 C CA . GLU A 1 92 ? 14.128 -12.088 7.313 1.00 68.81 92 GLU A CA 1
ATOM 730 C C . GLU A 1 92 ? 14.766 -12.602 6.015 1.00 68.81 92 GLU A C 1
ATOM 732 O O . GLU A 1 92 ? 15.631 -11.953 5.428 1.00 68.81 92 GLU A O 1
ATOM 737 N N . LYS A 1 93 ? 14.258 -13.726 5.492 1.00 70.81 93 LYS A N 1
ATOM 738 C CA . LYS A 1 93 ? 14.700 -14.275 4.206 1.00 70.81 93 LYS A CA 1
ATOM 739 C C . LYS A 1 93 ? 14.484 -13.272 3.068 1.00 70.81 93 LYS A C 1
ATOM 741 O O . LYS A 1 93 ? 15.392 -13.057 2.268 1.00 70.81 93 LYS A O 1
ATOM 746 N N . ARG A 1 94 ? 13.308 -12.643 3.006 1.00 71.81 94 ARG A N 1
ATOM 747 C CA . ARG A 1 94 ? 12.982 -11.644 1.976 1.00 71.81 94 ARG A CA 1
ATOM 748 C C . ARG A 1 94 ? 13.777 -10.348 2.140 1.00 71.81 94 ARG A C 1
ATOM 750 O O . ARG A 1 94 ? 14.217 -9.767 1.155 1.00 71.81 94 ARG A O 1
ATOM 757 N N . GLU A 1 95 ? 14.021 -9.907 3.373 1.00 72.19 95 GLU A N 1
ATOM 758 C CA . GLU A 1 95 ? 14.910 -8.770 3.647 1.00 72.19 95 GLU A CA 1
ATOM 759 C C . GLU A 1 95 ? 16.309 -9.016 3.094 1.00 72.19 95 GLU A C 1
ATOM 761 O O . GLU A 1 95 ? 16.876 -8.152 2.421 1.00 72.19 95 GLU A O 1
ATOM 766 N N . GLN A 1 96 ? 16.844 -10.214 3.327 1.00 73.19 96 GLN A N 1
ATOM 767 C CA . GLN A 1 96 ? 18.156 -10.595 2.832 1.00 73.19 96 GLN A CA 1
ATOM 768 C C . GLN A 1 96 ? 18.201 -10.621 1.298 1.00 73.19 96 GLN A C 1
ATOM 770 O O . GLN A 1 96 ? 19.166 -10.132 0.705 1.00 73.19 96 GLN A O 1
ATOM 775 N N . LEU A 1 97 ? 17.156 -11.141 0.647 1.00 73.31 97 LEU A N 1
ATOM 776 C CA . LEU A 1 97 ? 17.037 -11.153 -0.814 1.00 73.31 97 LEU A CA 1
ATOM 777 C C . LEU A 1 97 ? 16.996 -9.733 -1.390 1.00 73.31 97 LEU A C 1
ATOM 779 O O . LEU A 1 97 ? 17.758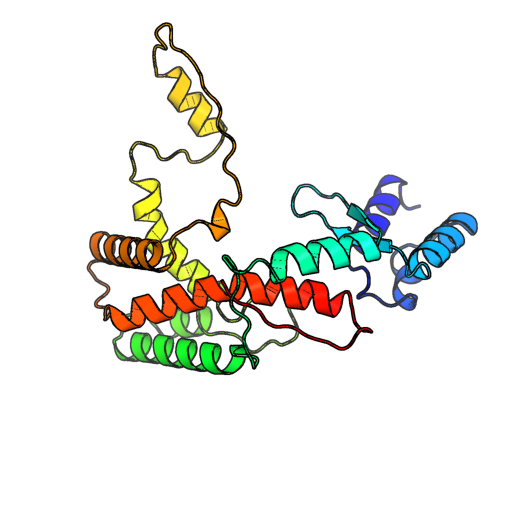 -9.426 -2.312 1.00 73.31 97 LEU A O 1
ATOM 783 N N . LEU A 1 98 ? 16.218 -8.839 -0.779 1.00 74.56 98 LEU A N 1
ATOM 784 C CA . LEU A 1 98 ? 16.154 -7.437 -1.176 1.00 74.56 98 LEU A CA 1
ATOM 785 C C . LEU A 1 98 ? 17.500 -6.715 -0.992 1.00 74.56 98 LEU A C 1
ATOM 787 O O . LEU A 1 98 ? 17.949 -5.990 -1.882 1.00 74.56 98 LEU A O 1
ATOM 791 N N . ILE A 1 99 ? 18.179 -6.918 0.140 1.00 77.62 99 ILE A N 1
ATOM 792 C CA . ILE A 1 99 ? 19.506 -6.331 0.385 1.00 77.62 99 ILE A CA 1
ATOM 793 C C . ILE A 1 99 ? 20.505 -6.822 -0.668 1.00 77.62 99 ILE A C 1
ATOM 795 O O . ILE A 1 99 ? 21.241 -6.015 -1.243 1.00 77.62 99 ILE A O 1
ATOM 799 N N . ASN A 1 100 ? 20.503 -8.124 -0.964 1.00 78.31 100 ASN A N 1
ATOM 800 C CA . ASN A 1 100 ? 21.368 -8.716 -1.981 1.00 78.31 100 ASN A CA 1
ATOM 801 C C . ASN A 1 100 ? 21.088 -8.131 -3.372 1.00 78.31 100 ASN A C 1
ATOM 803 O O . ASN A 1 100 ? 22.026 -7.836 -4.117 1.00 78.31 100 ASN A O 1
ATOM 807 N N . PHE A 1 101 ? 19.817 -7.909 -3.709 1.00 75.94 101 PHE A N 1
ATOM 808 C CA . PHE A 1 101 ? 19.423 -7.251 -4.950 1.00 75.94 101 PHE A CA 1
ATOM 809 C C . PHE A 1 101 ? 19.953 -5.812 -5.025 1.00 75.94 101 PHE A C 1
ATOM 811 O O . PHE A 1 101 ? 20.651 -5.462 -5.977 1.00 75.94 101 PHE A O 1
ATOM 818 N N . LEU A 1 102 ? 19.724 -4.993 -3.995 1.00 77.25 102 LEU A N 1
ATOM 819 C CA . LEU A 1 102 ? 20.207 -3.608 -3.953 1.00 77.25 102 LEU A CA 1
ATOM 820 C C . LEU A 1 102 ? 21.741 -3.520 -4.041 1.00 77.25 102 LEU A C 1
ATOM 822 O O . LEU A 1 102 ? 22.276 -2.642 -4.722 1.00 77.25 102 LEU A O 1
ATOM 826 N N . LEU A 1 103 ? 22.462 -4.454 -3.411 1.00 81.19 103 LEU A N 1
ATOM 827 C CA . LEU A 1 103 ? 23.921 -4.548 -3.512 1.00 81.19 103 LEU A CA 1
ATOM 828 C C . LEU A 1 103 ? 24.389 -4.858 -4.939 1.00 81.19 103 LEU A C 1
ATOM 830 O O . LEU A 1 103 ? 25.362 -4.257 -5.402 1.00 81.19 103 LEU A O 1
ATOM 834 N N . LYS A 1 104 ? 23.700 -5.752 -5.658 1.00 76.44 104 LYS A N 1
ATOM 835 C CA . LYS A 1 104 ? 23.985 -6.021 -7.077 1.00 76.44 104 LYS A CA 1
ATOM 836 C C . LYS A 1 104 ? 23.771 -4.773 -7.936 1.00 76.44 104 LYS A C 1
ATOM 838 O O . LYS A 1 104 ? 24.627 -4.453 -8.759 1.00 76.44 104 LYS A O 1
ATOM 843 N N . LEU A 1 105 ? 22.691 -4.023 -7.708 1.00 75.75 105 LEU A N 1
ATOM 844 C CA . LEU A 1 105 ? 22.426 -2.781 -8.449 1.00 75.75 105 LEU A CA 1
ATOM 845 C C . LEU A 1 105 ? 23.515 -1.731 -8.239 1.00 75.75 105 LEU A C 1
ATOM 847 O O . LEU A 1 105 ? 23.927 -1.061 -9.189 1.00 75.75 105 LEU A O 1
ATOM 851 N N . LYS A 1 106 ? 24.004 -1.622 -7.002 1.00 80.44 106 LYS A N 1
ATOM 852 C CA . LYS A 1 106 ? 25.114 -0.740 -6.647 1.00 80.44 106 LYS A CA 1
ATOM 853 C C . LYS A 1 106 ? 26.408 -1.166 -7.347 1.00 80.44 106 LYS A C 1
ATOM 855 O O . LYS A 1 106 ? 27.085 -0.327 -7.936 1.00 80.44 106 LYS A O 1
ATOM 860 N N . ARG A 1 107 ? 26.732 -2.466 -7.344 1.00 82.06 107 ARG A N 1
ATOM 861 C CA . ARG A 1 107 ? 27.909 -3.015 -8.052 1.00 82.06 107 ARG A CA 1
ATOM 862 C C . ARG A 1 107 ? 27.861 -2.731 -9.554 1.00 82.06 107 ARG A C 1
ATOM 864 O O . ARG A 1 107 ? 28.868 -2.332 -10.128 1.00 82.06 107 ARG A O 1
ATOM 871 N N . ASN A 1 108 ? 26.681 -2.844 -10.158 1.00 76.06 108 ASN A N 1
ATOM 872 C CA . ASN A 1 108 ? 26.460 -2.567 -11.579 1.00 76.06 108 ASN A CA 1
ATOM 873 C C . ASN A 1 108 ? 26.365 -1.064 -11.909 1.00 76.06 108 ASN A C 1
ATOM 875 O O . ASN A 1 108 ? 26.066 -0.718 -13.050 1.00 76.06 108 ASN A O 1
ATOM 879 N N . LYS A 1 109 ? 26.596 -0.169 -10.933 1.00 78.81 109 LYS A N 1
ATOM 880 C CA . LYS A 1 109 ? 26.502 1.297 -11.071 1.00 78.81 109 LYS A CA 1
ATOM 881 C C . LYS A 1 109 ? 25.141 1.785 -11.594 1.00 78.81 109 LYS A C 1
ATOM 883 O O . LYS A 1 109 ? 25.046 2.876 -12.148 1.00 78.81 109 LYS A O 1
ATOM 888 N N . ILE A 1 110 ? 24.088 0.984 -11.407 1.00 73.94 110 ILE A N 1
ATOM 889 C CA . ILE A 1 110 ? 22.705 1.358 -11.741 1.00 73.94 110 ILE A CA 1
ATOM 890 C C . ILE A 1 110 ? 22.173 2.346 -10.701 1.00 73.94 110 ILE A C 1
ATOM 892 O O . ILE A 1 110 ? 21.402 3.240 -11.036 1.00 73.94 110 ILE A O 1
ATOM 896 N N . ILE A 1 111 ? 22.596 2.173 -9.445 1.00 78.62 111 ILE A N 1
ATOM 897 C CA . ILE A 1 111 ? 22.266 3.055 -8.326 1.00 78.62 111 ILE A CA 1
ATOM 898 C C . ILE A 1 111 ? 23.555 3.526 -7.651 1.00 78.62 111 ILE A C 1
ATOM 900 O O . ILE A 1 111 ? 24.537 2.780 -7.584 1.00 78.62 111 ILE A O 1
ATOM 904 N N . ASN A 1 112 ? 23.556 4.752 -7.140 1.00 83.25 112 ASN A N 1
ATOM 905 C CA . ASN A 1 112 ? 24.683 5.313 -6.396 1.00 83.25 112 ASN A CA 1
ATOM 906 C C . ASN A 1 112 ? 24.619 4.967 -4.890 1.00 83.25 112 ASN A C 1
ATOM 908 O O . ASN A 1 112 ? 23.646 4.395 -4.395 1.00 83.25 112 ASN A O 1
ATOM 912 N N . GLU A 1 113 ? 25.672 5.310 -4.139 1.00 83.19 113 GLU A N 1
ATOM 913 C CA . GLU A 1 113 ? 25.767 5.028 -2.696 1.00 83.19 113 GLU A CA 1
ATOM 914 C C . GLU A 1 113 ? 24.614 5.636 -1.889 1.00 83.19 113 GLU A C 1
ATOM 916 O O . GLU A 1 113 ? 24.111 5.023 -0.946 1.00 83.19 113 GLU A O 1
ATOM 921 N N . LYS A 1 114 ? 24.196 6.848 -2.263 1.00 84.88 114 LYS A N 1
ATOM 922 C CA . LYS A 1 114 ? 23.112 7.574 -1.604 1.00 84.88 114 LYS A CA 1
ATOM 923 C C . LYS A 1 114 ? 21.777 6.868 -1.845 1.00 84.88 114 LYS A C 1
ATOM 925 O O . LYS A 1 114 ? 21.080 6.550 -0.888 1.00 84.88 114 LYS A O 1
ATOM 930 N N . GLU A 1 115 ? 21.483 6.519 -3.094 1.00 79.00 115 GLU A N 1
ATOM 931 C CA . GLU A 1 115 ? 20.285 5.771 -3.485 1.00 79.00 115 GLU A CA 1
ATOM 932 C C . GLU A 1 115 ? 20.234 4.383 -2.840 1.00 79.00 115 GLU A C 1
ATOM 934 O O . GLU A 1 115 ? 19.166 3.937 -2.425 1.00 79.00 115 GLU A O 1
ATOM 939 N N . TYR A 1 116 ? 21.375 3.697 -2.722 1.00 80.62 116 TYR A N 1
ATOM 940 C CA . TYR A 1 116 ? 21.455 2.427 -2.003 1.00 80.62 116 TYR A CA 1
ATOM 941 C C . TYR A 1 116 ? 21.077 2.600 -0.527 1.00 80.62 116 TYR A C 1
ATOM 943 O O . TYR A 1 116 ? 20.239 1.854 -0.026 1.00 80.62 116 TYR A O 1
ATOM 951 N N . LYS A 1 117 ? 21.648 3.596 0.164 1.00 79.06 117 LYS A N 1
ATOM 952 C CA . LYS A 1 117 ? 21.349 3.868 1.580 1.00 79.06 117 LYS A CA 1
ATOM 953 C C . LYS A 1 117 ? 19.889 4.262 1.807 1.00 79.06 117 LYS A C 1
ATOM 955 O O . LYS A 1 117 ? 19.304 3.825 2.790 1.00 79.06 117 LYS A O 1
ATOM 960 N N . GLU A 1 118 ? 19.302 5.035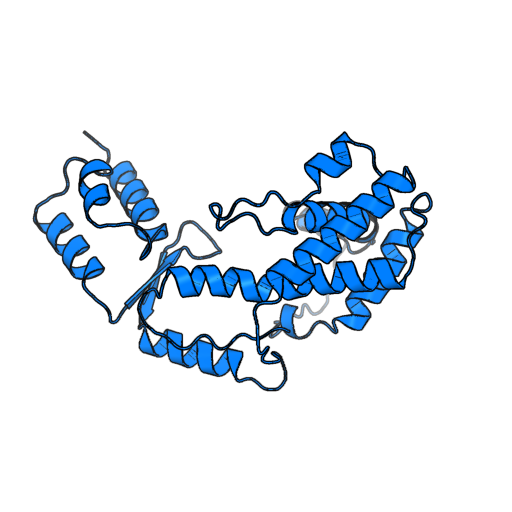 0.896 1.00 78.12 118 GLU A N 1
ATOM 961 C CA . GLU A 1 118 ? 17.888 5.431 0.951 1.00 78.12 118 GLU A CA 1
ATOM 962 C C . GLU A 1 118 ? 16.938 4.248 0.708 1.00 78.12 118 GLU A C 1
ATOM 964 O O . GLU A 1 118 ? 15.887 4.152 1.340 1.00 78.12 118 GLU A O 1
ATOM 969 N N . ARG A 1 119 ? 17.291 3.334 -0.205 1.00 74.00 119 ARG A N 1
ATOM 970 C CA . ARG A 1 119 ? 16.429 2.202 -0.596 1.00 74.00 119 ARG A CA 1
ATOM 971 C C . ARG A 1 119 ? 16.607 0.967 0.277 1.00 74.00 119 ARG A C 1
ATOM 973 O O . ARG A 1 119 ? 15.713 0.121 0.302 1.00 74.00 119 ARG A O 1
ATOM 980 N N . ARG A 1 120 ? 17.737 0.853 0.980 1.00 72.44 120 ARG A N 1
ATOM 981 C CA . ARG A 1 120 ? 18.020 -0.266 1.877 1.00 72.44 120 ARG A CA 1
ATOM 982 C C . ARG A 1 120 ? 17.002 -0.288 3.021 1.00 72.44 120 ARG A C 1
ATOM 984 O O . ARG A 1 120 ? 16.753 0.754 3.627 1.00 72.44 120 ARG A O 1
ATOM 991 N N . PRO A 1 121 ? 16.478 -1.469 3.384 1.00 66.38 121 PRO A N 1
ATOM 992 C CA . PRO A 1 121 ? 15.698 -1.608 4.600 1.00 66.38 121 PRO A CA 1
ATOM 993 C C . PRO A 1 121 ? 16.492 -1.119 5.817 1.00 66.38 121 PRO A C 1
ATOM 995 O O . PRO A 1 121 ? 17.599 -1.601 6.084 1.00 66.38 121 PRO A O 1
ATOM 998 N N . MET A 1 122 ? 15.940 -0.170 6.574 1.00 59.12 122 MET A N 1
ATOM 999 C CA . MET A 1 122 ? 16.405 0.071 7.938 1.00 59.12 122 MET A CA 1
ATOM 1000 C C . MET A 1 122 ? 15.786 -1.006 8.829 1.00 59.12 122 MET A C 1
ATOM 1002 O O . MET A 1 122 ? 14.566 -1.087 8.942 1.00 59.12 122 MET A O 1
ATOM 1006 N N . MET A 1 123 ? 16.630 -1.825 9.463 1.00 52.03 123 MET A N 1
ATOM 1007 C CA . MET A 1 123 ? 16.241 -2.714 10.562 1.00 52.03 123 MET A CA 1
ATOM 1008 C C . MET A 1 123 ? 15.795 -1.852 11.744 1.00 52.03 123 MET A C 1
ATOM 1010 O O . MET A 1 123 ? 16.563 -1.579 12.661 1.00 52.03 123 MET A O 1
ATOM 1014 N N . CYS A 1 124 ? 14.567 -1.350 11.698 1.00 44.25 124 CYS A N 1
ATOM 1015 C CA . CYS A 1 124 ? 13.982 -0.639 12.815 1.00 44.25 124 CYS A CA 1
ATOM 1016 C C . CYS A 1 124 ? 12.692 -1.351 13.193 1.00 44.25 124 CYS A C 1
ATOM 1018 O O . CYS A 1 124 ? 11.609 -1.037 12.706 1.00 44.25 124 CYS A O 1
ATOM 1020 N N . SER A 1 125 ? 12.817 -2.300 14.118 1.00 44.66 125 SER A N 1
ATOM 1021 C CA . SER A 1 125 ? 11.731 -3.053 14.760 1.00 44.66 125 SER A CA 1
ATOM 1022 C C . SER A 1 125 ? 10.723 -2.172 15.528 1.00 44.66 125 SER A C 1
ATOM 1024 O O . SER A 1 125 ? 9.937 -2.686 16.318 1.00 44.66 125 SER A O 1
ATOM 1026 N N . ARG A 1 126 ? 10.768 -0.842 15.359 1.00 40.34 126 ARG A N 1
ATOM 1027 C CA . ARG A 1 126 ? 10.052 0.163 16.155 1.00 40.34 126 ARG A CA 1
ATOM 1028 C C . ARG A 1 126 ? 9.094 1.062 15.368 1.00 40.34 126 ARG A C 1
ATOM 1030 O O . ARG A 1 126 ? 8.449 1.890 15.999 1.00 40.34 126 ARG A O 1
ATOM 1037 N N . MET A 1 127 ? 8.940 0.900 14.051 1.00 40.47 127 MET A N 1
ATOM 1038 C CA . MET A 1 127 ? 7.883 1.601 13.304 1.00 40.47 127 MET A CA 1
ATOM 1039 C C . MET A 1 127 ? 6.899 0.599 12.683 1.00 40.47 127 MET A C 1
ATOM 1041 O O . MET A 1 127 ? 7.293 -0.142 11.787 1.00 40.47 127 MET A O 1
ATOM 1045 N N . PRO A 1 128 ? 5.626 0.581 13.124 1.00 43.75 128 PRO A N 1
ATOM 1046 C CA . PRO A 1 128 ? 4.557 -0.183 12.473 1.00 43.75 128 PRO A CA 1
ATOM 1047 C C . PRO A 1 128 ? 4.316 0.247 11.018 1.00 43.75 128 PRO A C 1
ATOM 1049 O O . PRO A 1 128 ? 3.854 -0.549 10.213 1.00 43.75 128 PRO A O 1
ATOM 1052 N N . GLU A 1 129 ? 4.667 1.491 10.680 1.00 44.03 129 GLU A N 1
ATOM 1053 C CA . GLU A 1 129 ? 4.287 2.144 9.421 1.00 44.03 129 GLU A CA 1
ATOM 1054 C C . GLU A 1 129 ? 5.311 1.966 8.282 1.00 44.03 129 GLU A C 1
ATOM 1056 O O . GLU A 1 129 ? 4.965 2.153 7.119 1.00 44.03 129 GLU A O 1
ATOM 1061 N N . ASN A 1 130 ? 6.551 1.547 8.568 1.00 48.09 130 ASN A N 1
ATOM 1062 C CA . ASN A 1 130 ? 7.598 1.403 7.548 1.00 48.09 130 ASN A CA 1
ATOM 1063 C C . ASN A 1 130 ? 7.963 -0.070 7.339 1.00 48.09 130 ASN A C 1
ATOM 1065 O O . ASN A 1 130 ? 8.780 -0.643 8.062 1.00 48.09 130 ASN A O 1
ATOM 1069 N N . SER A 1 131 ? 7.368 -0.687 6.317 1.00 57.97 131 SER A N 1
ATOM 1070 C CA . SER A 1 131 ? 7.763 -2.022 5.870 1.00 57.97 131 SER A CA 1
ATOM 1071 C C . SER A 1 131 ? 9.240 -2.024 5.437 1.00 57.97 131 SER A C 1
ATOM 1073 O O . SER A 1 131 ? 9.735 -1.037 4.887 1.00 57.97 131 SER A O 1
ATOM 1075 N N . TYR A 1 132 ? 9.947 -3.150 5.613 1.00 65.31 132 TYR A N 1
ATOM 1076 C CA . TYR A 1 132 ? 11.335 -3.282 5.137 1.00 65.31 132 TYR A CA 1
ATOM 1077 C C . TYR A 1 132 ? 11.486 -2.929 3.648 1.00 65.31 132 TYR A C 1
ATOM 1079 O O . TYR A 1 132 ? 12.531 -2.447 3.224 1.00 65.31 132 TYR A O 1
ATOM 1087 N N . ASN A 1 133 ? 10.440 -3.155 2.847 1.00 71.44 133 ASN A N 1
ATOM 1088 C CA . ASN A 1 133 ? 10.440 -2.924 1.412 1.00 71.44 133 ASN A CA 1
ATOM 1089 C C . ASN A 1 133 ? 9.813 -1.585 1.009 1.00 71.44 133 ASN A C 1
ATOM 1091 O O . ASN A 1 133 ? 9.794 -1.302 -0.180 1.00 71.44 133 ASN A O 1
ATOM 1095 N N . TYR A 1 134 ? 9.348 -0.739 1.936 1.00 73.19 134 TYR A N 1
ATOM 1096 C CA . TYR A 1 134 ? 8.600 0.484 1.615 1.00 73.19 134 TYR A CA 1
ATOM 1097 C C . TYR A 1 134 ? 9.345 1.387 0.623 1.00 73.19 134 TYR A C 1
ATOM 1099 O O . TYR A 1 134 ? 8.808 1.755 -0.421 1.00 73.19 134 TYR A O 1
ATOM 1107 N N . ASN A 1 135 ? 10.623 1.674 0.888 1.00 73.38 135 ASN A N 1
ATOM 1108 C CA . ASN A 1 135 ? 11.435 2.509 -0.003 1.00 73.38 135 ASN A CA 1
ATOM 1109 C C . ASN A 1 135 ? 11.682 1.843 -1.365 1.00 73.38 135 ASN A C 1
ATOM 1111 O O . ASN A 1 135 ? 11.776 2.527 -2.385 1.00 73.38 135 ASN A O 1
ATOM 1115 N N . THR A 1 136 ? 11.745 0.511 -1.397 1.00 72.75 136 THR A N 1
ATOM 1116 C CA . THR A 1 136 ? 11.872 -0.252 -2.644 1.00 72.75 136 THR A CA 1
ATOM 1117 C C . THR A 1 136 ? 10.567 -0.237 -3.435 1.00 72.75 136 THR A C 1
ATOM 1119 O O . THR A 1 136 ? 10.587 0.078 -4.621 1.00 72.75 136 THR A O 1
ATOM 1122 N N . ALA A 1 137 ? 9.429 -0.491 -2.789 1.00 75.00 137 ALA A N 1
ATOM 1123 C CA . ALA A 1 137 ? 8.104 -0.414 -3.390 1.00 75.00 137 ALA A CA 1
ATOM 1124 C C . ALA A 1 137 ? 7.838 0.987 -3.955 1.00 75.00 137 ALA A C 1
ATOM 1126 O O . ALA A 1 137 ? 7.416 1.120 -5.100 1.00 75.00 137 ALA A O 1
ATOM 1127 N N . LYS A 1 138 ? 8.183 2.039 -3.202 1.00 77.94 138 LYS A N 1
ATOM 1128 C CA . LYS A 1 138 ? 8.090 3.434 -3.654 1.00 77.94 138 LYS A CA 1
ATOM 1129 C C . LYS A 1 138 ? 8.955 3.698 -4.887 1.00 77.94 138 LYS A C 1
ATOM 1131 O O . LYS A 1 138 ? 8.518 4.374 -5.815 1.00 77.94 138 LYS A O 1
ATOM 1136 N N . TYR A 1 139 ? 10.168 3.151 -4.926 1.00 78.12 139 TYR A N 1
ATOM 1137 C CA . TYR A 1 139 ? 11.026 3.250 -6.104 1.00 78.12 139 TYR A CA 1
ATOM 1138 C C . TYR A 1 139 ? 10.427 2.524 -7.319 1.00 78.12 139 TYR A C 1
ATOM 1140 O O . TYR A 1 139 ? 10.358 3.111 -8.397 1.00 78.12 139 TYR A O 1
ATOM 1148 N N . LEU A 1 140 ? 9.941 1.291 -7.151 1.00 78.12 140 LEU A N 1
ATOM 1149 C CA . LEU A 1 140 ? 9.283 0.532 -8.222 1.00 78.12 140 LEU A CA 1
ATOM 1150 C C . LEU A 1 140 ? 8.022 1.242 -8.731 1.00 78.12 140 LEU A C 1
ATOM 1152 O O . LEU A 1 140 ? 7.817 1.330 -9.941 1.00 78.12 140 LEU A O 1
ATOM 1156 N N . ALA A 1 141 ? 7.226 1.815 -7.827 1.00 81.81 141 ALA A N 1
ATOM 1157 C CA . ALA A 1 141 ? 6.075 2.637 -8.177 1.00 81.81 141 ALA A CA 1
ATOM 1158 C C . ALA A 1 141 ? 6.497 3.836 -9.036 1.00 81.81 141 ALA A C 1
ATOM 1160 O O . ALA A 1 141 ? 5.912 4.053 -10.092 1.00 81.81 141 ALA A O 1
ATOM 1161 N N . ASN A 1 142 ? 7.573 4.539 -8.663 1.00 82.81 142 ASN A N 1
ATOM 1162 C CA . ASN A 1 142 ? 8.106 5.652 -9.454 1.00 82.81 142 ASN A CA 1
ATOM 1163 C C . ASN A 1 142 ? 8.550 5.228 -10.863 1.00 82.81 142 ASN A C 1
ATOM 1165 O O . ASN A 1 142 ? 8.324 5.969 -11.819 1.00 82.81 142 ASN A O 1
ATOM 1169 N N . LEU A 1 143 ? 9.150 4.040 -11.014 1.00 81.31 143 LEU A N 1
ATOM 1170 C CA . LEU A 1 143 ? 9.516 3.507 -12.334 1.00 81.31 143 LEU A CA 1
ATOM 1171 C C . LEU A 1 143 ? 8.290 3.214 -13.209 1.00 81.31 143 LEU A C 1
ATOM 1173 O O . LEU A 1 143 ? 8.376 3.297 -14.438 1.00 81.31 143 LEU A O 1
ATOM 1177 N N . LEU A 1 144 ? 7.167 2.861 -12.582 1.00 83.31 144 LEU A N 1
ATOM 1178 C CA . LEU A 1 144 ? 5.895 2.568 -13.238 1.00 83.31 144 LEU A CA 1
ATOM 1179 C C . LEU A 1 144 ? 5.032 3.815 -13.461 1.00 83.31 144 LEU A C 1
ATOM 1181 O O . LEU A 1 144 ? 4.169 3.778 -14.336 1.00 83.31 144 LEU A O 1
ATOM 1185 N N . THR A 1 145 ? 5.277 4.921 -12.750 1.00 85.25 145 THR A N 1
ATOM 1186 C CA . THR A 1 145 ? 4.482 6.157 -12.848 1.00 85.25 145 THR A CA 1
ATOM 1187 C C . THR A 1 145 ? 4.345 6.641 -14.285 1.00 85.25 145 THR A C 1
ATOM 1189 O O . THR A 1 145 ? 3.256 6.998 -14.7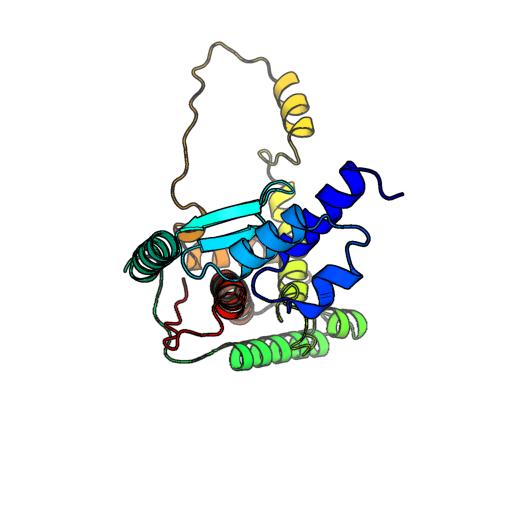13 1.00 85.25 145 THR A O 1
ATOM 1192 N N . PHE A 1 146 ? 5.418 6.614 -15.078 1.00 82.31 146 PHE A N 1
ATOM 1193 C CA . PHE A 1 146 ? 5.320 7.048 -16.472 1.00 82.31 146 PHE A CA 1
ATOM 1194 C C . PHE A 1 146 ? 4.424 6.121 -17.309 1.00 82.31 146 PHE A C 1
ATOM 1196 O O . PHE A 1 146 ? 3.677 6.574 -18.173 1.00 82.31 146 PHE A O 1
ATOM 1203 N N . ALA A 1 147 ? 4.457 4.815 -17.034 1.00 82.75 147 ALA A N 1
ATOM 1204 C CA . ALA A 1 147 ? 3.606 3.848 -17.718 1.00 82.75 147 ALA A CA 1
ATOM 1205 C C . ALA A 1 147 ? 2.120 4.039 -17.376 1.00 82.75 147 ALA A C 1
ATOM 1207 O O . ALA A 1 147 ? 1.270 3.803 -18.233 1.00 82.75 147 ALA A O 1
ATOM 1208 N N . THR A 1 148 ? 1.804 4.484 -16.157 1.00 81.00 148 THR A N 1
ATOM 1209 C CA . THR A 1 148 ? 0.421 4.737 -15.732 1.00 81.00 148 THR A CA 1
ATOM 1210 C C . THR A 1 148 ? -0.101 6.084 -16.229 1.00 81.00 148 THR A C 1
ATOM 1212 O O . THR A 1 148 ? -1.243 6.153 -16.679 1.00 81.00 148 THR A O 1
ATOM 1215 N N . THR A 1 149 ? 0.727 7.133 -16.228 1.00 84.19 149 THR A N 1
ATOM 1216 C CA . THR A 1 149 ? 0.308 8.493 -16.609 1.00 84.19 149 THR A CA 1
ATOM 1217 C C . THR A 1 149 ? 0.250 8.726 -18.117 1.00 84.19 149 THR A C 1
ATOM 1219 O O . THR A 1 149 ? -0.508 9.579 -18.569 1.00 84.19 149 THR A O 1
ATOM 1222 N N . CYS A 1 150 ? 0.999 7.964 -18.924 1.00 81.38 150 CYS A N 1
ATOM 1223 C CA . CYS A 1 150 ? 0.985 8.112 -20.385 1.00 81.38 150 CYS A CA 1
ATOM 1224 C C . CYS A 1 150 ? -0.242 7.486 -21.079 1.00 81.38 150 CYS A C 1
ATOM 1226 O O . CYS A 1 150 ? -0.369 7.572 -22.303 1.00 81.38 150 CYS A O 1
ATOM 1228 N N . ASN A 1 151 ? -1.137 6.830 -20.335 1.00 80.75 151 ASN A N 1
ATOM 1229 C CA . ASN A 1 151 ? -2.339 6.231 -20.904 1.00 80.75 151 ASN A CA 1
ATOM 1230 C C . ASN A 1 151 ? -3.378 7.317 -21.230 1.00 80.75 151 ASN A C 1
ATOM 1232 O O . ASN A 1 151 ? -3.672 8.167 -20.397 1.00 80.75 151 ASN A O 1
ATOM 1236 N N . LYS A 1 152 ? -4.004 7.247 -22.411 1.00 82.00 152 LYS A N 1
ATOM 1237 C CA . LYS A 1 152 ? -5.092 8.159 -22.814 1.00 82.00 152 LYS A CA 1
ATOM 1238 C C . LYS A 1 152 ? -6.269 8.165 -21.831 1.00 82.00 152 LYS A C 1
ATOM 1240 O O . LYS A 1 152 ? -6.958 9.170 -21.718 1.00 82.00 152 LYS A O 1
ATOM 1245 N N . SER A 1 153 ? -6.482 7.053 -21.129 1.00 85.75 153 SER A N 1
ATOM 1246 C CA . SER A 1 153 ? -7.555 6.897 -20.137 1.00 85.75 153 SER A CA 1
ATOM 1247 C C . SER A 1 153 ? -7.133 7.304 -18.720 1.00 85.75 153 SER A C 1
ATOM 1249 O O . SER A 1 153 ? -7.908 7.134 -17.784 1.00 85.75 153 SER A O 1
ATOM 1251 N N . TYR A 1 154 ? -5.899 7.786 -18.529 1.00 88.81 154 TYR A N 1
ATOM 1252 C CA . TYR A 1 154 ? -5.415 8.211 -17.220 1.00 88.81 154 TYR A CA 1
ATOM 1253 C C . TYR A 1 154 ? -6.200 9.430 -16.732 1.00 88.81 154 TYR A C 1
ATOM 1255 O O . TYR A 1 154 ? -6.347 10.426 -17.445 1.00 88.81 154 TYR A O 1
ATOM 1263 N N . ILE A 1 155 ? -6.672 9.350 -15.493 1.00 89.00 155 ILE A N 1
ATOM 1264 C CA . ILE A 1 155 ? -7.331 10.428 -14.765 1.00 89.00 155 ILE A CA 1
ATOM 1265 C C . ILE A 1 155 ? -6.524 10.631 -13.487 1.00 89.00 155 ILE A C 1
ATOM 1267 O O . ILE A 1 155 ? -6.304 9.680 -12.736 1.00 89.00 155 ILE A O 1
ATOM 1271 N N . LYS A 1 156 ? -6.055 11.857 -13.265 1.00 87.06 156 LYS A N 1
ATOM 1272 C CA . LYS A 1 156 ? -5.214 12.202 -12.119 1.00 87.06 156 LYS A CA 1
ATOM 1273 C C . LYS A 1 156 ? -6.021 12.259 -10.825 1.00 87.06 156 LYS A C 1
ATOM 1275 O O . LYS A 1 156 ? -5.608 11.695 -9.817 1.00 87.06 156 LYS A O 1
ATOM 1280 N N . ASP A 1 157 ? -7.147 12.959 -10.859 1.00 87.94 157 ASP A N 1
ATOM 1281 C CA . ASP A 1 157 ? -8.012 13.205 -9.710 1.00 87.94 157 ASP A CA 1
ATOM 1282 C C . ASP A 1 157 ? -9.439 13.560 -10.167 1.00 87.94 157 ASP A C 1
ATOM 1284 O O . ASP A 1 157 ? -9.752 13.582 -11.361 1.00 87.94 157 ASP A O 1
ATOM 1288 N N . SER A 1 158 ? -10.329 13.809 -9.203 1.00 90.50 158 SER A N 1
ATOM 1289 C CA . SER A 1 158 ? -11.725 14.160 -9.472 1.00 90.50 158 SER A CA 1
ATOM 1290 C C . SER A 1 158 ? -11.884 15.475 -10.238 1.00 90.50 158 SER A C 1
ATOM 1292 O O . SER A 1 158 ? -12.871 15.631 -10.952 1.00 90.50 158 SER A O 1
ATOM 1294 N N . PHE A 1 159 ? -10.944 16.417 -10.112 1.00 92.69 159 PHE A N 1
ATOM 1295 C CA . PHE A 1 159 ? -11.008 17.694 -10.824 1.00 92.69 159 PHE A CA 1
ATOM 1296 C C . PHE A 1 159 ? -10.587 17.518 -12.287 1.00 92.69 159 PHE A C 1
ATOM 1298 O O . PHE A 1 159 ? -11.330 17.928 -13.178 1.00 92.69 159 PHE A O 1
ATOM 1305 N N . ASP A 1 160 ? -9.484 16.801 -12.537 1.00 90.19 160 ASP A N 1
ATOM 1306 C CA . ASP A 1 160 ? -9.031 16.411 -13.883 1.00 90.19 160 ASP A CA 1
ATOM 1307 C C . ASP A 1 160 ? -10.116 15.622 -14.638 1.00 90.19 160 ASP A C 1
ATOM 1309 O O . ASP A 1 160 ? -10.353 15.833 -15.827 1.00 90.19 160 ASP A O 1
ATOM 1313 N N . PHE A 1 161 ? -10.850 14.754 -13.937 1.00 89.94 161 PHE A N 1
ATOM 1314 C CA . PHE A 1 161 ? -11.994 14.048 -14.513 1.00 89.94 161 PHE A CA 1
ATOM 1315 C C . PHE A 1 161 ? -13.093 14.993 -15.013 1.00 89.94 161 PHE A C 1
ATOM 1317 O O . PHE A 1 161 ? -13.561 14.862 -16.146 1.00 89.94 161 PHE A O 1
ATOM 1324 N N . VAL A 1 162 ? -13.503 15.948 -14.172 1.00 90.19 162 VAL A N 1
ATOM 1325 C CA . VAL A 1 162 ? -14.556 16.917 -14.505 1.00 90.19 162 VAL A CA 1
ATOM 1326 C C . VAL A 1 162 ? -14.133 17.777 -15.694 1.00 90.19 162 VAL A C 1
ATOM 1328 O O . VAL A 1 162 ? -14.937 18.002 -16.599 1.00 90.19 162 VAL A O 1
ATOM 1331 N N . GLU A 1 163 ? -12.880 18.232 -15.725 1.00 90.00 163 GLU A N 1
ATOM 1332 C CA . GLU A 1 163 ? -12.339 19.003 -16.849 1.00 90.00 163 GLU A CA 1
ATOM 1333 C C . GLU A 1 163 ? -12.343 18.197 -18.152 1.00 90.00 163 GLU A C 1
ATOM 1335 O O . GLU A 1 163 ? -12.839 18.684 -19.173 1.00 90.00 163 GLU A O 1
ATOM 1340 N N . LYS A 1 164 ? -11.884 16.940 -18.114 1.00 88.38 164 LYS A N 1
ATOM 1341 C CA . LYS A 1 164 ? -11.878 16.049 -19.284 1.00 88.38 164 LYS A CA 1
ATOM 1342 C C . LYS A 1 164 ? -13.280 15.756 -19.803 1.00 88.38 164 LYS A C 1
ATOM 1344 O O . LYS A 1 164 ? -13.491 15.777 -21.015 1.00 88.38 164 LYS A O 1
ATOM 1349 N N . ILE A 1 165 ? -14.251 15.512 -18.924 1.00 87.50 165 ILE A N 1
ATOM 1350 C CA . ILE A 1 165 ? -15.634 15.245 -19.344 1.00 87.50 165 ILE A CA 1
ATOM 1351 C C . ILE A 1 165 ? -16.290 16.481 -19.957 1.00 87.50 165 ILE A C 1
ATOM 1353 O O . ILE A 1 165 ? -16.974 16.346 -20.968 1.00 87.50 165 ILE A O 1
ATOM 1357 N N . LYS A 1 166 ? -16.054 17.683 -19.412 1.00 87.00 166 LYS A N 1
ATOM 1358 C CA . LYS A 1 166 ? -16.612 18.934 -19.962 1.00 87.00 166 LYS A CA 1
ATOM 1359 C C . LYS A 1 166 ? -16.220 19.171 -21.422 1.00 87.00 166 LYS A C 1
ATOM 1361 O O . LYS A 1 166 ? -16.993 19.755 -22.174 1.00 87.00 166 LYS A O 1
ATOM 1366 N N . GLN A 1 167 ? -15.036 18.713 -21.823 1.00 83.62 167 GLN A N 1
ATOM 1367 C CA . GLN A 1 167 ? -14.538 18.841 -23.195 1.00 83.62 167 GLN A CA 1
ATOM 1368 C C . GLN A 1 167 ? -15.209 17.865 -24.179 1.00 83.62 167 GLN A C 1
ATOM 1370 O O . GLN A 1 167 ? -15.065 18.022 -25.391 1.00 83.62 167 GLN A O 1
ATOM 1375 N N . HIS A 1 168 ? -15.958 16.871 -23.693 1.00 79.88 168 HIS A N 1
ATOM 1376 C CA . HIS A 1 168 ? -16.626 15.879 -24.529 1.00 79.88 168 HIS A CA 1
ATOM 1377 C C . HIS A 1 168 ? -18.119 16.202 -24.670 1.00 79.88 168 HIS A C 1
ATOM 1379 O O . HIS A 1 168 ? -18.858 16.257 -23.691 1.00 79.88 168 HIS A O 1
ATOM 1385 N N . ARG A 1 169 ? -18.603 16.350 -25.912 1.00 79.19 169 ARG A N 1
ATOM 1386 C CA . ARG A 1 169 ? -20.048 16.386 -26.186 1.00 79.19 169 ARG A CA 1
ATOM 1387 C C . ARG A 1 169 ? -20.637 14.998 -25.945 1.00 79.19 169 ARG A C 1
ATOM 1389 O O . ARG A 1 169 ? -20.424 14.078 -26.736 1.00 79.19 169 ARG A O 1
ATOM 1396 N N . ILE A 1 170 ? -21.362 14.846 -24.842 1.00 76.50 170 ILE A N 1
ATOM 1397 C CA . ILE A 1 170 ? -22.038 13.597 -24.499 1.00 76.50 170 ILE A CA 1
ATOM 1398 C C . ILE A 1 170 ? -23.293 13.492 -25.371 1.00 76.50 170 ILE A C 1
ATOM 1400 O O . ILE A 1 170 ? -24.235 14.263 -25.224 1.00 76.50 170 ILE A O 1
ATOM 1404 N N . THR A 1 171 ? -23.284 12.559 -26.319 1.00 79.69 171 THR A N 1
ATOM 1405 C CA . THR A 1 171 ? -24.503 12.124 -27.015 1.00 79.69 171 THR A CA 1
ATOM 1406 C C . THR A 1 171 ? -25.364 11.287 -26.062 1.00 79.69 171 THR A C 1
ATOM 1408 O O . THR A 1 171 ? -24.809 10.725 -25.115 1.00 79.69 171 THR A O 1
ATOM 1411 N N . PRO A 1 172 ? -26.690 11.178 -26.274 1.00 81.62 172 PRO A N 1
ATOM 1412 C CA . PRO A 1 172 ? -27.553 10.349 -25.435 1.00 81.62 172 PRO A CA 1
ATOM 1413 C C . PRO A 1 172 ? -27.002 8.923 -25.362 1.00 81.62 172 PRO A C 1
ATOM 1415 O O . PRO A 1 172 ? -26.923 8.219 -26.369 1.00 81.62 172 PRO A O 1
ATOM 1418 N N . ARG A 1 173 ? -26.546 8.529 -24.174 1.00 78.69 173 ARG A N 1
ATOM 1419 C CA . ARG A 1 173 ? -25.887 7.248 -23.915 1.00 78.69 173 ARG A CA 1
ATOM 1420 C C . ARG A 1 173 ? -26.352 6.707 -22.576 1.00 78.69 173 ARG A C 1
ATOM 1422 O O . ARG A 1 173 ? -26.666 7.468 -21.665 1.00 78.69 173 ARG A O 1
ATOM 1429 N N . LEU A 1 174 ? -26.361 5.385 -22.466 1.00 86.62 174 LEU A N 1
ATOM 1430 C CA . LEU A 1 174 ? -26.602 4.695 -21.209 1.00 86.62 174 LEU A CA 1
ATOM 1431 C C . LEU A 1 174 ? -25.348 4.798 -20.332 1.00 86.62 174 LEU A C 1
ATOM 1433 O O . LEU A 1 174 ? -24.247 4.474 -20.781 1.00 86.62 174 LEU A O 1
ATOM 1437 N N . MET A 1 175 ? -25.518 5.249 -19.090 1.00 83.31 175 MET A N 1
ATOM 1438 C CA . MET A 1 175 ? -24.472 5.199 -18.074 1.00 83.31 175 MET A CA 1
ATOM 1439 C C . MET A 1 175 ? -24.694 3.972 -17.191 1.00 83.31 175 MET A C 1
ATOM 1441 O O . MET A 1 175 ? -25.786 3.770 -16.668 1.00 83.31 175 MET A O 1
ATOM 1445 N N . CYS A 1 176 ? -23.642 3.177 -17.014 1.00 84.38 176 CYS A N 1
ATOM 1446 C CA . CYS A 1 176 ? -23.655 1.962 -16.206 1.00 84.38 176 CYS A CA 1
ATOM 1447 C C . CYS A 1 176 ? -22.584 2.094 -15.119 1.00 84.38 176 CYS A C 1
ATOM 1449 O O . CYS A 1 176 ? -21.439 2.427 -15.432 1.00 84.38 176 CYS A O 1
ATOM 1451 N N . SER A 1 177 ? -22.926 1.809 -13.864 1.00 87.56 177 SER A N 1
ATOM 1452 C CA . SER A 1 177 ? -21.960 1.667 -12.770 1.00 87.56 177 SER A CA 1
ATOM 1453 C C . SER A 1 177 ? -21.834 0.198 -12.389 1.00 87.56 177 SER A C 1
ATOM 1455 O O . SER A 1 177 ? -22.845 -0.467 -12.173 1.00 87.56 177 SER A O 1
ATOM 1457 N N . PHE A 1 178 ? -20.603 -0.294 -12.287 1.00 86.81 178 PHE A N 1
ATOM 1458 C CA . PHE A 1 178 ? -20.315 -1.659 -11.860 1.00 86.81 178 PHE A CA 1
ATOM 1459 C C . PHE A 1 178 ? -19.493 -1.629 -10.579 1.00 86.81 178 PHE A C 1
ATOM 1461 O O . PHE A 1 178 ? -18.450 -0.973 -10.532 1.00 86.81 178 PHE A O 1
ATOM 1468 N N . ASP A 1 179 ? -19.935 -2.378 -9.574 1.00 86.25 179 ASP A N 1
ATOM 1469 C CA . ASP A 1 179 ? -19.143 -2.617 -8.376 1.00 86.25 179 ASP A CA 1
ATOM 1470 C C . ASP A 1 179 ? -18.188 -3.785 -8.617 1.00 86.25 179 ASP A C 1
ATOM 1472 O O . ASP A 1 179 ? -18.590 -4.882 -9.013 1.00 86.25 179 ASP A O 1
ATOM 1476 N N . VAL A 1 180 ? -16.898 -3.552 -8.378 1.00 79.75 180 VAL A N 1
ATOM 1477 C CA . VAL A 1 180 ? -15.887 -4.606 -8.467 1.00 79.75 180 VAL A CA 1
ATOM 1478 C C . VAL A 1 180 ? -15.755 -5.277 -7.109 1.00 79.75 180 VAL A C 1
ATOM 1480 O O . VAL A 1 180 ? -15.314 -4.663 -6.135 1.00 79.75 180 VAL A O 1
ATOM 1483 N N . TRP A 1 181 ? -16.086 -6.563 -7.053 1.00 74.94 181 TRP A N 1
ATOM 1484 C CA . TRP A 1 181 ? -15.853 -7.369 -5.864 1.00 74.94 181 TRP A CA 1
ATOM 1485 C C . TRP A 1 181 ? -14.380 -7.779 -5.760 1.00 74.94 181 TRP A C 1
ATOM 1487 O O . TRP A 1 181 ? -13.798 -8.312 -6.708 1.00 74.94 181 TRP A O 1
ATOM 1497 N N . SER A 1 182 ? -13.789 -7.550 -4.585 1.00 71.25 182 SER A N 1
ATOM 1498 C CA . SER A 1 182 ? -12.479 -8.094 -4.206 1.00 71.25 182 SER A CA 1
ATOM 1499 C C . SER A 1 182 ? -11.352 -7.767 -5.201 1.00 71.25 182 SER A C 1
ATOM 1501 O O . SER A 1 182 ? -10.566 -8.630 -5.585 1.00 71.25 182 SER A O 1
ATOM 1503 N N . LEU A 1 183 ? -11.272 -6.491 -5.616 1.00 76.75 183 LEU A N 1
ATOM 1504 C CA . LEU A 1 183 ? -10.359 -6.005 -6.661 1.00 76.75 183 LEU A CA 1
ATOM 1505 C C . LEU A 1 183 ? -8.922 -6.504 -6.483 1.00 76.75 183 LEU A C 1
ATOM 1507 O O . LEU A 1 183 ? -8.370 -7.050 -7.425 1.00 76.75 183 LEU A O 1
ATOM 1511 N N . PHE A 1 184 ? -8.332 -6.330 -5.298 1.00 67.94 184 PHE A N 1
ATOM 1512 C CA . PHE A 1 184 ? -6.921 -6.650 -5.053 1.00 67.94 184 PHE A CA 1
ATOM 1513 C C . PHE A 1 184 ? -6.631 -8.151 -5.033 1.00 67.94 184 PHE A C 1
ATOM 1515 O O . PHE A 1 184 ? -5.579 -8.576 -5.498 1.00 67.94 184 PHE A O 1
ATOM 1522 N N . THR A 1 185 ? -7.564 -8.955 -4.525 1.00 70.56 185 THR A N 1
ATOM 1523 C CA . THR A 1 185 ? -7.362 -10.399 -4.358 1.00 70.56 185 THR A CA 1
ATOM 1524 C C . THR A 1 185 ? -7.617 -11.180 -5.642 1.00 70.56 185 THR A C 1
ATOM 1526 O O . THR A 1 185 ? -7.178 -12.315 -5.771 1.00 70.56 185 THR A O 1
ATOM 1529 N N . ASN A 1 186 ? -8.329 -10.571 -6.593 1.00 74.81 186 ASN A N 1
ATOM 1530 C CA . ASN A 1 186 ? -8.648 -11.159 -7.891 1.00 74.81 186 ASN A CA 1
ATOM 1531 C C . ASN A 1 186 ? -7.670 -10.725 -8.996 1.00 74.81 186 ASN A C 1
ATOM 1533 O O . ASN A 1 186 ? -7.863 -11.082 -10.160 1.00 74.81 186 ASN A O 1
ATOM 1537 N N . ILE A 1 187 ? -6.618 -9.963 -8.666 1.00 80.50 187 ILE A N 1
ATOM 1538 C CA . ILE A 1 187 ? -5.580 -9.608 -9.637 1.00 80.50 187 ILE A CA 1
ATOM 1539 C C . ILE A 1 187 ? -4.693 -10.838 -9.870 1.00 80.50 187 ILE A C 1
ATOM 1541 O O . ILE A 1 187 ? -4.053 -11.307 -8.930 1.00 80.50 187 ILE A O 1
ATOM 1545 N N . PRO A 1 188 ? -4.586 -11.353 -11.110 1.00 82.88 188 PRO A N 1
ATOM 1546 C CA . PRO A 1 188 ? -3.687 -12.460 -11.412 1.00 82.88 188 PRO A CA 1
ATOM 1547 C C . PRO A 1 188 ? -2.233 -12.009 -11.238 1.00 82.88 188 PRO A C 1
ATOM 1549 O O . PRO A 1 188 ? -1.676 -11.339 -12.113 1.00 82.88 188 PRO A O 1
ATOM 1552 N N . LEU A 1 189 ? -1.629 -12.394 -10.111 1.00 76.94 189 LEU A N 1
ATOM 1553 C CA . LEU A 1 189 ? -0.332 -11.901 -9.646 1.00 76.94 189 LEU A CA 1
ATOM 1554 C C . LEU A 1 189 ? 0.752 -12.004 -10.725 1.00 76.94 189 LEU A C 1
ATOM 1556 O O . LEU A 1 189 ? 1.320 -10.989 -11.127 1.00 76.94 189 LEU A O 1
ATOM 1560 N N . ASN A 1 190 ? 0.950 -13.200 -11.282 1.00 80.00 190 ASN A N 1
ATOM 1561 C CA . ASN A 1 190 ? 1.973 -13.458 -12.302 1.00 80.00 190 ASN A CA 1
ATOM 1562 C C . ASN A 1 190 ? 1.816 -12.550 -13.533 1.00 80.00 190 ASN A C 1
ATOM 1564 O O . ASN A 1 190 ? 2.793 -11.994 -14.030 1.00 80.00 190 ASN A O 1
ATOM 1568 N N . LYS A 1 191 ? 0.573 -12.333 -13.990 1.00 82.50 191 LYS A N 1
ATOM 1569 C CA . LYS A 1 191 ? 0.292 -11.436 -15.123 1.00 82.50 191 LYS A CA 1
ATOM 1570 C C . LYS A 1 191 ? 0.575 -9.977 -14.764 1.00 82.50 191 LYS A C 1
ATOM 1572 O O . LYS A 1 191 ? 1.101 -9.237 -15.591 1.00 82.50 191 LYS A O 1
ATOM 1577 N N . ALA A 1 192 ? 0.237 -9.550 -13.546 1.00 84.31 192 ALA A N 1
ATOM 1578 C CA . ALA A 1 192 ? 0.508 -8.190 -13.085 1.00 84.31 192 ALA A CA 1
ATOM 1579 C C . ALA A 1 192 ? 2.016 -7.900 -13.027 1.00 84.31 192 ALA A C 1
ATOM 1581 O O . ALA A 1 192 ? 2.459 -6.845 -13.488 1.00 84.31 192 ALA A O 1
ATOM 1582 N N . ILE A 1 193 ? 2.806 -8.858 -12.538 1.00 82.69 193 ILE A N 1
ATOM 1583 C CA . ILE A 1 193 ? 4.271 -8.773 -12.500 1.00 82.69 193 ILE A CA 1
ATOM 1584 C C . ILE A 1 193 ? 4.848 -8.695 -13.912 1.00 82.69 193 ILE A C 1
ATOM 1586 O O . ILE A 1 193 ? 5.635 -7.791 -14.198 1.00 82.69 193 ILE A O 1
ATOM 1590 N N . GLU A 1 194 ? 4.413 -9.575 -14.816 1.00 84.62 194 GLU A N 1
ATOM 1591 C CA . GLU A 1 194 ? 4.860 -9.583 -16.212 1.00 84.62 194 GLU A CA 1
ATOM 1592 C C . GLU A 1 194 ? 4.600 -8.230 -16.899 1.00 84.62 194 GLU A C 1
ATOM 1594 O O . GLU A 1 194 ? 5.499 -7.640 -17.513 1.00 84.62 194 GLU A O 1
ATOM 1599 N N . ILE A 1 195 ? 3.388 -7.686 -16.740 1.00 85.38 195 ILE A N 1
ATOM 1600 C CA . ILE A 1 195 ? 3.012 -6.367 -17.266 1.00 85.38 195 ILE A CA 1
ATOM 1601 C C . ILE A 1 195 ? 3.880 -5.266 -16.641 1.00 85.38 195 ILE A C 1
ATOM 1603 O O . ILE A 1 195 ? 4.344 -4.368 -17.353 1.00 85.38 195 ILE A O 1
ATOM 1607 N N . GLY A 1 196 ? 4.135 -5.338 -15.332 1.00 84.06 196 GLY A N 1
ATOM 1608 C CA . GLY A 1 196 ? 5.017 -4.417 -14.618 1.00 84.06 196 GLY A CA 1
ATOM 1609 C C . GLY A 1 196 ? 6.427 -4.395 -15.211 1.00 84.06 196 GLY A C 1
ATOM 1610 O O . GLY A 1 196 ? 6.925 -3.332 -15.586 1.00 84.06 196 GLY A O 1
ATOM 1611 N N . ILE A 1 197 ? 7.040 -5.567 -15.393 1.00 82.38 197 ILE A N 1
ATOM 1612 C CA . ILE A 1 197 ? 8.379 -5.713 -15.986 1.00 82.38 197 ILE A CA 1
ATOM 1613 C C . ILE A 1 197 ? 8.410 -5.151 -17.410 1.00 82.38 197 ILE A C 1
ATOM 1615 O O . ILE A 1 197 ? 9.311 -4.377 -17.757 1.00 82.38 197 ILE A O 1
ATOM 1619 N N . LYS A 1 198 ? 7.411 -5.495 -18.232 1.00 85.19 198 LYS A N 1
ATOM 1620 C CA . LYS A 1 198 ? 7.288 -5.008 -19.613 1.00 85.19 198 LYS A CA 1
ATOM 1621 C C . LYS A 1 198 ? 7.250 -3.480 -19.669 1.00 85.19 198 LYS A C 1
ATOM 1623 O O . LYS A 1 198 ? 7.951 -2.873 -20.482 1.00 85.19 198 LYS A O 1
ATOM 1628 N N . ASN A 1 199 ? 6.476 -2.856 -18.784 1.00 86.06 199 ASN A N 1
ATOM 1629 C CA . ASN A 1 199 ? 6.366 -1.404 -18.697 1.00 86.06 199 ASN A CA 1
ATOM 1630 C C . ASN A 1 199 ? 7.659 -0.752 -18.198 1.00 86.06 199 ASN A C 1
ATOM 1632 O O . ASN A 1 199 ? 8.131 0.202 -18.820 1.00 86.06 199 ASN A O 1
ATOM 1636 N N . ILE A 1 200 ? 8.283 -1.293 -17.145 1.00 83.12 200 ILE A N 1
ATOM 1637 C CA . ILE A 1 200 ? 9.560 -0.773 -16.637 1.00 83.12 200 ILE A CA 1
ATOM 1638 C C . ILE A 1 200 ? 10.603 -0.772 -17.757 1.00 83.12 200 ILE A C 1
ATOM 1640 O O . ILE A 1 200 ? 11.232 0.258 -17.988 1.00 83.12 200 ILE A O 1
ATOM 1644 N N . ARG A 1 201 ? 10.734 -1.868 -18.514 1.00 79.75 201 ARG A N 1
ATOM 1645 C CA . ARG A 1 201 ? 11.681 -1.967 -19.639 1.00 79.75 201 ARG A CA 1
ATOM 1646 C C . ARG A 1 201 ? 11.395 -0.968 -20.753 1.00 79.75 201 ARG A C 1
ATOM 1648 O O . ARG A 1 201 ? 12.320 -0.339 -21.265 1.00 79.75 201 ARG A O 1
ATOM 1655 N N . LYS A 1 202 ? 10.121 -0.811 -21.123 1.00 84.06 202 LYS A N 1
ATOM 1656 C CA . LYS A 1 202 ? 9.706 0.096 -22.200 1.00 84.06 202 LYS A CA 1
ATOM 1657 C C . LYS A 1 202 ? 10.111 1.543 -21.911 1.00 84.06 202 LYS A C 1
ATOM 1659 O O . LYS A 1 202 ? 10.600 2.224 -22.813 1.00 84.06 202 LYS A O 1
ATOM 1664 N N . TYR A 1 203 ? 9.928 1.991 -20.670 1.00 81.88 203 TYR A N 1
ATOM 1665 C CA . TYR A 1 203 ? 10.105 3.395 -20.290 1.00 81.88 203 TYR A CA 1
ATOM 1666 C C . TYR A 1 203 ? 11.433 3.695 -19.582 1.00 81.88 203 TYR A C 1
ATOM 1668 O O . TYR A 1 203 ? 11.845 4.849 -19.534 1.00 81.88 203 TYR A O 1
ATOM 1676 N N . ASN A 1 204 ? 12.165 2.674 -19.124 1.00 77.88 204 ASN A N 1
ATOM 1677 C CA . ASN A 1 204 ? 13.442 2.827 -18.425 1.00 77.88 204 ASN A CA 1
ATOM 1678 C C . ASN A 1 204 ? 14.571 2.059 -19.133 1.00 77.88 204 ASN A C 1
ATOM 1680 O O . ASN A 1 204 ? 15.241 1.219 -18.540 1.00 77.88 204 ASN A O 1
ATOM 1684 N N . LYS A 1 205 ? 14.821 2.371 -20.413 1.00 70.88 205 LYS A N 1
ATOM 1685 C CA . LYS A 1 205 ? 15.796 1.666 -21.280 1.00 70.88 205 LYS A CA 1
ATOM 1686 C C . LYS A 1 205 ? 17.237 1.613 -20.744 1.00 70.88 205 LYS A C 1
ATOM 1688 O O . LYS A 1 205 ? 18.012 0.758 -21.160 1.00 70.88 205 LYS A O 1
ATOM 1693 N N . LYS A 1 206 ? 17.609 2.525 -19.838 1.00 67.50 206 LYS A N 1
ATOM 1694 C CA . LYS A 1 206 ? 18.929 2.546 -19.179 1.00 67.50 206 LYS A CA 1
ATOM 1695 C C . LYS A 1 206 ? 19.080 1.448 -18.115 1.00 67.50 206 LYS A C 1
ATOM 1697 O O . LYS A 1 206 ? 20.200 1.115 -17.743 1.00 67.50 206 LYS A O 1
ATOM 1702 N N . LEU A 1 207 ? 17.972 0.882 -17.634 1.00 67.19 207 LEU A N 1
ATOM 1703 C CA . LEU A 1 207 ? 17.955 -0.151 -16.606 1.00 67.19 207 LEU A CA 1
ATOM 1704 C C . LEU A 1 207 ? 18.075 -1.541 -17.252 1.00 67.19 207 LEU A C 1
ATOM 1706 O O . LEU A 1 207 ? 17.105 -2.094 -17.767 1.00 67.19 207 LEU A O 1
ATOM 1710 N N . LYS A 1 208 ? 19.280 -2.120 -17.224 1.00 64.62 208 LYS A N 1
ATOM 1711 C CA . LYS A 1 208 ? 19.538 -3.501 -17.668 1.00 64.62 208 LYS A CA 1
ATOM 1712 C C . LYS A 1 208 ? 19.310 -4.487 -16.515 1.00 64.62 208 LYS A C 1
ATOM 1714 O O . LYS A 1 208 ? 20.267 -4.984 -15.931 1.00 64.62 208 LYS A O 1
ATOM 1719 N N . PHE A 1 209 ? 18.053 -4.738 -16.153 1.00 65.56 209 PHE A N 1
ATOM 1720 C CA . PHE A 1 209 ? 17.710 -5.761 -15.155 1.00 65.56 209 PHE A CA 1
ATOM 1721 C C . PHE A 1 209 ? 17.498 -7.148 -15.788 1.00 65.56 209 PHE A C 1
ATOM 1723 O O . PHE A 1 209 ? 16.915 -7.256 -16.876 1.00 65.56 209 PHE A O 1
ATOM 1730 N N . ASN A 1 210 ? 17.882 -8.211 -15.068 1.00 65.06 210 ASN A N 1
ATOM 1731 C CA . ASN A 1 210 ? 17.462 -9.578 -15.388 1.00 65.06 210 ASN A CA 1
ATOM 1732 C C . ASN A 1 210 ? 15.957 -9.762 -15.068 1.00 65.06 210 ASN A C 1
ATOM 1734 O O . ASN A 1 210 ? 15.455 -9.210 -14.089 1.00 65.06 210 ASN A O 1
ATOM 1738 N N . ASN A 1 211 ? 15.231 -10.512 -15.906 1.00 63.09 211 ASN A N 1
ATOM 1739 C CA . ASN A 1 211 ? 13.781 -10.731 -15.779 1.00 63.09 211 ASN A CA 1
ATOM 1740 C C . ASN A 1 211 ? 13.410 -11.472 -14.491 1.00 63.09 211 ASN A C 1
ATOM 1742 O O . ASN A 1 211 ? 12.467 -11.084 -13.808 1.00 63.09 211 ASN A O 1
ATOM 1746 N N . GLU A 1 212 ? 14.179 -12.502 -14.150 1.00 63.69 212 GLU A N 1
ATOM 1747 C CA . GLU A 1 212 ? 13.948 -13.329 -12.961 1.00 63.69 212 GLU A CA 1
ATOM 1748 C C . GLU A 1 212 ? 14.102 -12.513 -11.671 1.00 63.69 212 GLU A C 1
ATOM 1750 O O . GLU A 1 212 ? 13.319 -12.652 -10.735 1.00 63.69 212 GLU A O 1
ATOM 1755 N N . GLU A 1 213 ? 15.064 -11.586 -11.646 1.00 63.56 213 GLU A N 1
ATOM 1756 C CA . GLU A 1 213 ? 15.326 -10.741 -10.479 1.00 63.56 213 GLU A CA 1
ATOM 1757 C C . GLU A 1 213 ? 14.230 -9.689 -10.264 1.00 63.56 213 GLU A C 1
ATOM 1759 O O . GLU A 1 213 ? 13.863 -9.411 -9.121 1.00 63.56 213 GLU A O 1
ATOM 1764 N N . LEU A 1 214 ? 13.681 -9.108 -11.337 1.00 66.81 214 LEU A N 1
ATOM 1765 C CA . LEU A 1 214 ? 12.543 -8.192 -11.218 1.00 66.81 214 LEU A CA 1
ATOM 1766 C C . LEU A 1 214 ? 11.258 -8.921 -10.826 1.00 66.81 214 LEU A C 1
ATOM 1768 O O . LEU A 1 214 ? 10.496 -8.366 -10.038 1.00 66.81 214 LEU A O 1
ATOM 1772 N N . SER A 1 215 ? 11.031 -10.133 -11.346 1.00 66.56 215 SER A N 1
ATOM 1773 C CA . SER A 1 215 ? 9.860 -10.944 -10.985 1.00 66.56 215 SER A CA 1
ATOM 1774 C C . SER A 1 215 ? 9.877 -11.260 -9.498 1.00 66.56 215 SER A C 1
ATOM 1776 O O . SER A 1 215 ? 8.951 -10.886 -8.786 1.00 66.56 215 SER A O 1
ATOM 1778 N N . CYS A 1 216 ? 10.997 -11.798 -9.007 1.00 66.44 216 CYS A N 1
ATOM 1779 C CA . CYS A 1 216 ? 11.171 -12.141 -7.600 1.00 66.44 216 CYS A CA 1
ATOM 1780 C C . CYS A 1 216 ? 10.990 -10.919 -6.680 1.00 66.44 216 CYS A C 1
ATOM 1782 O O . CYS A 1 216 ? 10.259 -10.990 -5.696 1.00 66.44 216 CYS A O 1
ATOM 1784 N N . ASN A 1 217 ? 11.559 -9.756 -7.026 1.00 65.81 217 ASN A N 1
ATOM 1785 C CA . ASN A 1 217 ? 11.362 -8.549 -6.217 1.00 65.81 217 ASN A CA 1
ATOM 1786 C C . ASN A 1 217 ? 9.921 -8.025 -6.264 1.00 65.81 217 ASN A C 1
ATOM 1788 O O . ASN A 1 217 ? 9.415 -7.565 -5.241 1.00 65.81 217 ASN A O 1
ATOM 1792 N N . LEU A 1 218 ? 9.261 -8.031 -7.425 1.00 67.69 218 LEU A N 1
ATOM 1793 C CA . LEU A 1 218 ? 7.875 -7.569 -7.538 1.00 67.69 218 LEU A CA 1
ATOM 1794 C C . LEU A 1 218 ? 6.922 -8.492 -6.770 1.00 67.69 218 LEU A C 1
ATOM 1796 O O . LEU A 1 218 ? 6.093 -7.988 -6.017 1.00 67.69 218 LEU A O 1
ATOM 1800 N N . GLU A 1 219 ? 7.098 -9.809 -6.883 1.00 71.06 219 GLU A N 1
ATOM 1801 C CA . GLU A 1 219 ? 6.384 -10.817 -6.087 1.00 71.06 219 GLU A CA 1
ATOM 1802 C C . GLU A 1 219 ? 6.543 -10.535 -4.590 1.00 71.06 219 GLU A C 1
ATOM 1804 O O . GLU A 1 219 ? 5.563 -10.352 -3.867 1.00 71.06 219 GLU A O 1
ATOM 1809 N N . GLU A 1 220 ? 7.783 -10.396 -4.120 1.00 66.75 220 GLU A N 1
ATOM 1810 C CA . GLU A 1 220 ? 8.072 -10.173 -2.701 1.00 66.75 220 GLU A CA 1
ATOM 1811 C C . GLU A 1 220 ? 7.536 -8.843 -2.161 1.00 66.75 220 GLU A C 1
ATOM 1813 O O . GLU A 1 220 ? 7.174 -8.762 -0.983 1.00 66.75 220 GLU A O 1
ATOM 1818 N N . ASN A 1 221 ? 7.463 -7.804 -2.999 1.00 64.44 221 ASN A N 1
ATOM 1819 C CA . ASN A 1 221 ? 6.860 -6.530 -2.614 1.00 64.44 221 ASN A CA 1
ATOM 1820 C C . ASN A 1 221 ? 5.335 -6.633 -2.460 1.00 64.44 221 ASN A C 1
ATOM 1822 O O . ASN A 1 221 ? 4.777 -5.931 -1.617 1.00 64.44 221 ASN A O 1
ATOM 1826 N N . ILE A 1 222 ? 4.679 -7.505 -3.232 1.00 65.19 222 ILE A N 1
ATOM 1827 C CA . ILE A 1 222 ? 3.222 -7.686 -3.210 1.00 65.19 222 ILE A CA 1
ATOM 1828 C C . ILE A 1 222 ? 2.791 -8.585 -2.036 1.00 65.19 222 ILE A C 1
ATOM 1830 O O . ILE A 1 222 ? 1.818 -8.268 -1.353 1.00 65.19 222 ILE A O 1
ATOM 1834 N N . HIS A 1 223 ? 3.548 -9.641 -1.709 1.00 60.72 223 HIS A N 1
ATOM 1835 C CA . HIS A 1 223 ? 3.193 -10.578 -0.627 1.00 60.72 223 HIS A CA 1
ATOM 1836 C C . HIS A 1 223 ? 3.207 -9.968 0.793 1.00 60.72 223 HIS A C 1
ATOM 1838 O O . HIS A 1 223 ? 2.650 -10.551 1.724 1.00 60.72 223 HIS A O 1
ATOM 1844 N N . LYS A 1 224 ? 3.813 -8.790 1.001 1.00 54.53 224 LYS A N 1
ATOM 1845 C CA . LYS A 1 224 ? 3.889 -8.151 2.326 1.00 54.53 224 LYS A CA 1
ATOM 1846 C C . LYS A 1 224 ? 2.655 -7.382 2.773 1.00 54.53 224 LYS A C 1
ATOM 1848 O O . LYS A 1 224 ? 2.499 -7.205 3.983 1.00 54.53 224 LYS A O 1
ATOM 1853 N N . ASP A 1 225 ? 1.809 -6.935 1.849 1.00 50.56 225 ASP A N 1
ATOM 1854 C CA . ASP A 1 225 ? 0.649 -6.119 2.223 1.00 50.56 225 ASP A CA 1
ATOM 1855 C C . ASP A 1 225 ? -0.334 -6.913 3.113 1.00 50.56 225 ASP A C 1
ATOM 1857 O O . ASP A 1 225 ? -1.019 -6.347 3.961 1.00 50.56 225 ASP A O 1
ATOM 1861 N N . ALA A 1 226 ? -0.309 -8.250 3.017 1.00 47.09 226 ALA A N 1
ATOM 1862 C CA . ALA 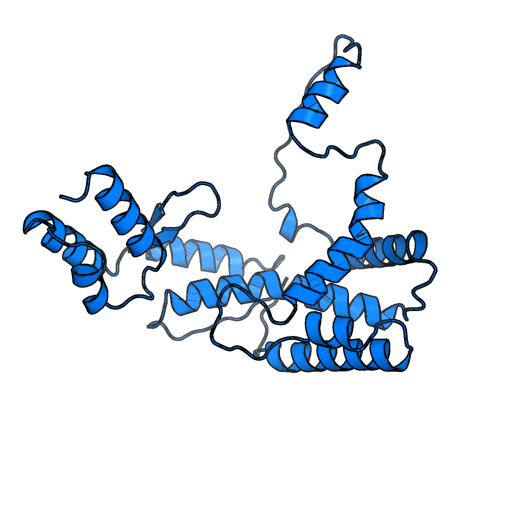A 1 226 ? -1.058 -9.159 3.885 1.00 47.09 226 ALA A CA 1
ATOM 1863 C C . ALA A 1 226 ? -0.438 -9.321 5.295 1.00 47.09 226 ALA A C 1
ATOM 1865 O O . ALA A 1 226 ? -1.142 -9.264 6.305 1.00 47.09 226 ALA A O 1
ATOM 1866 N N . GLU A 1 227 ? 0.887 -9.475 5.395 1.00 46.78 227 GLU A N 1
ATOM 1867 C CA . GLU A 1 227 ? 1.586 -9.736 6.668 1.00 46.78 227 GLU A CA 1
ATOM 1868 C C . GLU A 1 227 ? 1.717 -8.494 7.568 1.00 46.78 227 GLU A C 1
ATOM 1870 O O . GLU A 1 227 ? 1.756 -8.612 8.796 1.00 46.78 227 GLU A O 1
ATOM 1875 N N . GLN A 1 228 ? 1.784 -7.290 6.990 1.00 48.34 228 GLN A N 1
ATOM 1876 C CA . GLN A 1 228 ? 1.858 -6.047 7.768 1.00 48.34 228 GLN A CA 1
ATOM 1877 C C . GLN A 1 228 ? 0.536 -5.737 8.478 1.00 48.34 228 GLN A C 1
ATOM 1879 O O . GLN A 1 228 ? 0.548 -5.512 9.691 1.00 48.34 228 GLN A O 1
ATOM 1884 N N . ARG A 1 229 ? -0.595 -5.873 7.771 1.00 47.38 229 ARG A N 1
ATOM 1885 C CA . ARG A 1 229 ? -1.941 -5.784 8.365 1.00 47.38 229 ARG A CA 1
ATOM 1886 C C . ARG A 1 229 ? -2.101 -6.796 9.496 1.00 47.38 229 ARG A C 1
ATOM 1888 O O . ARG A 1 229 ? -2.603 -6.480 10.569 1.00 47.38 229 ARG A O 1
ATOM 1895 N N . LYS A 1 230 ? -1.550 -8.001 9.324 1.00 47.53 230 LYS A N 1
ATOM 1896 C CA . LYS A 1 230 ? -1.542 -9.023 10.373 1.00 47.53 230 LYS A CA 1
ATOM 1897 C C . LYS A 1 230 ? -0.741 -8.621 11.617 1.00 47.53 230 LYS A C 1
ATOM 1899 O O . LYS A 1 230 ? -1.173 -8.946 12.717 1.00 47.53 230 LYS A O 1
ATOM 1904 N N . ARG A 1 231 ? 0.393 -7.918 11.505 1.00 44.38 231 ARG A N 1
ATOM 1905 C CA . ARG A 1 231 ? 1.130 -7.410 12.687 1.00 44.38 231 ARG A CA 1
ATOM 1906 C C . ARG A 1 231 ? 0.379 -6.299 13.405 1.00 44.38 231 ARG A C 1
ATOM 1908 O O . ARG A 1 231 ? 0.432 -6.243 14.630 1.00 44.38 231 ARG A O 1
ATOM 1915 N N . GLU A 1 232 ? -0.317 -5.441 12.669 1.00 46.38 232 GLU A N 1
ATOM 1916 C CA . GLU A 1 232 ? -1.200 -4.421 13.243 1.00 46.38 232 GLU A CA 1
ATOM 1917 C C . GLU A 1 232 ? -2.353 -5.084 14.012 1.00 46.38 232 GLU A C 1
ATOM 1919 O O . GLU A 1 232 ? -2.595 -4.744 15.172 1.00 46.38 232 GLU A O 1
ATOM 1924 N N . HIS A 1 233 ? -2.950 -6.138 13.445 1.00 50.28 233 HIS A N 1
ATOM 1925 C CA . HIS A 1 233 ? -3.936 -6.970 14.134 1.00 50.28 233 HIS A CA 1
ATOM 1926 C C . HIS A 1 233 ? -3.332 -7.736 15.327 1.00 50.28 233 HIS A C 1
ATOM 1928 O O . HIS A 1 233 ? -3.876 -7.696 16.420 1.00 50.28 233 HIS A O 1
ATOM 1934 N N . GLN A 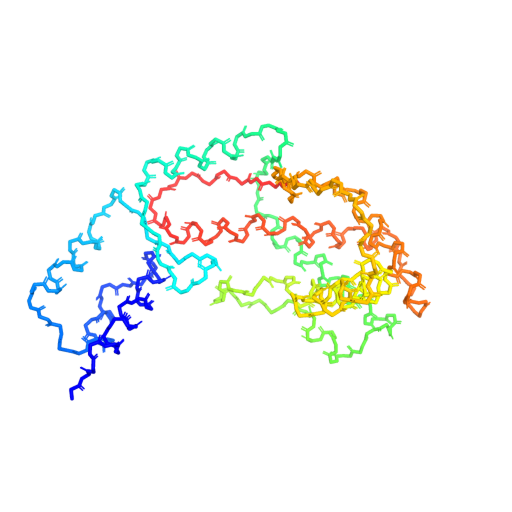1 234 ? -2.167 -8.373 15.212 1.00 42.84 234 GLN A N 1
ATOM 1935 C CA . GLN A 1 234 ? -1.546 -9.118 16.320 1.00 42.84 234 GLN A CA 1
ATOM 1936 C C . GLN A 1 234 ? -1.093 -8.223 17.476 1.00 42.84 234 GLN A C 1
ATOM 1938 O O . GLN A 1 234 ? -1.235 -8.607 18.638 1.00 42.84 234 GLN A O 1
ATOM 1943 N N . ASN A 1 235 ? -0.592 -7.022 17.186 1.00 42.03 235 ASN A N 1
ATOM 1944 C CA . ASN A 1 235 ? -0.295 -6.025 18.212 1.00 42.03 235 ASN A CA 1
ATOM 1945 C C . ASN A 1 235 ? -1.573 -5.551 18.917 1.00 42.03 235 ASN A C 1
ATOM 1947 O O . ASN A 1 235 ? -1.522 -5.268 20.116 1.00 42.03 235 ASN A O 1
ATOM 1951 N N . ALA A 1 236 ? -2.716 -5.574 18.222 1.00 43.41 236 ALA A N 1
ATOM 1952 C CA . ALA A 1 236 ? -4.026 -5.386 18.830 1.00 43.41 236 ALA A CA 1
ATOM 1953 C C . ALA A 1 236 ? -4.543 -6.602 19.628 1.00 43.41 236 ALA A C 1
ATOM 1955 O O . ALA A 1 236 ? -5.473 -6.485 20.420 1.00 43.41 236 ALA A O 1
ATOM 1956 N N . PHE A 1 237 ? -3.920 -7.770 19.487 1.00 45.62 237 PHE A N 1
ATOM 1957 C CA . PHE A 1 237 ? -4.368 -9.031 20.081 1.00 45.62 237 PHE A CA 1
ATOM 1958 C C . PHE A 1 237 ? -3.294 -9.710 20.945 1.00 45.62 237 PHE A C 1
ATOM 1960 O O . PHE A 1 237 ? -3.276 -10.939 21.047 1.00 45.62 237 PHE A O 1
ATOM 1967 N N . LYS A 1 238 ? -2.416 -8.940 21.615 1.00 38.12 238 LYS A N 1
ATOM 1968 C CA . LYS A 1 238 ? -1.496 -9.472 22.644 1.00 38.12 238 LYS A CA 1
ATOM 1969 C C . LYS A 1 238 ? -2.292 -10.213 23.732 1.00 38.12 238 LYS A C 1
ATOM 1971 O O . LYS A 1 238 ? -2.733 -9.614 24.707 1.00 38.12 238 LYS A O 1
ATOM 1976 N N . GLY A 1 239 ? -2.511 -11.514 23.538 1.00 36.62 239 GLY A N 1
ATOM 1977 C CA . GLY A 1 239 ? -3.296 -12.350 24.442 1.00 36.62 239 GLY A CA 1
ATOM 1978 C C . GLY A 1 239 ? -3.862 -13.656 23.872 1.00 36.62 239 GLY A C 1
ATOM 1979 O O . GLY A 1 239 ? -4.212 -14.516 24.670 1.00 36.62 239 GLY A O 1
ATOM 1980 N N . THR A 1 240 ? -3.945 -13.874 22.555 1.00 34.03 240 THR A N 1
ATOM 1981 C CA . THR A 1 240 ? -4.484 -15.148 22.026 1.00 34.03 240 THR A CA 1
ATOM 1982 C C . THR A 1 240 ? -3.494 -15.826 21.089 1.00 34.03 240 THR A C 1
ATOM 1984 O O . THR A 1 240 ? -3.363 -15.476 19.918 1.00 34.03 240 THR A O 1
ATOM 1987 N N . GLY A 1 241 ? -2.764 -16.798 21.638 1.00 33.03 241 GLY A N 1
ATOM 1988 C CA . GLY A 1 241 ? -1.866 -17.664 20.890 1.00 33.03 241 GLY A CA 1
ATOM 1989 C C . GLY A 1 241 ? -2.645 -18.543 19.918 1.00 33.03 241 GLY A C 1
ATOM 1990 O O . GLY A 1 241 ? -3.377 -19.428 20.333 1.00 33.03 241 GLY A O 1
ATOM 1991 N N . THR A 1 242 ? -2.512 -18.261 18.625 1.00 34.50 242 THR A N 1
ATOM 1992 C CA . THR A 1 242 ? -2.459 -19.225 17.509 1.00 34.50 242 THR A CA 1
ATOM 1993 C C . THR A 1 242 ? -2.331 -18.422 16.211 1.00 34.50 242 THR A C 1
ATOM 1995 O O . THR A 1 242 ? -3.301 -18.059 15.555 1.00 34.50 242 THR A O 1
ATOM 1998 N N . SER A 1 243 ? -1.093 -18.089 15.837 1.00 40.16 243 SER A N 1
ATOM 1999 C CA . SER A 1 243 ? -0.802 -17.376 14.588 1.00 40.16 243 SER A CA 1
ATOM 2000 C C . SER A 1 243 ? -0.935 -18.336 13.400 1.00 40.16 243 SER A C 1
ATOM 2002 O O . SER A 1 243 ? -0.048 -19.151 13.161 1.00 40.16 243 SER A O 1
ATOM 2004 N N . LYS A 1 244 ? -2.026 -18.245 12.628 1.00 40.72 244 LYS A N 1
ATOM 2005 C CA . LYS A 1 244 ? -2.085 -18.811 11.267 1.00 40.72 244 LYS A CA 1
ATOM 2006 C C . LYS A 1 244 ? -1.555 -17.758 10.297 1.00 40.72 244 LYS A C 1
ATOM 2008 O O . LYS A 1 244 ? -2.062 -16.644 10.271 1.00 40.72 244 LYS A O 1
ATOM 2013 N N . ILE A 1 245 ? -0.468 -18.048 9.590 1.00 43.78 245 ILE A N 1
ATOM 2014 C CA . ILE A 1 245 ? 0.186 -17.136 8.639 1.00 43.78 245 ILE A CA 1
ATOM 2015 C C . ILE A 1 245 ? -0.295 -17.493 7.231 1.00 43.78 245 ILE A C 1
ATOM 2017 O O . ILE A 1 245 ? -0.361 -18.685 6.932 1.00 43.78 245 ILE A O 1
ATOM 2021 N N . ALA A 1 246 ? -0.687 -16.515 6.412 1.00 42.03 246 ALA A N 1
ATOM 2022 C CA . ALA A 1 246 ? -1.242 -16.767 5.085 1.00 42.03 246 ALA A CA 1
ATOM 2023 C C . ALA A 1 246 ? -0.853 -15.661 4.090 1.00 42.03 246 ALA A C 1
ATOM 2025 O O . ALA A 1 246 ? -0.847 -14.487 4.443 1.00 42.03 246 ALA A O 1
ATOM 2026 N N . GLU A 1 247 ? -0.526 -16.043 2.860 1.00 45.94 247 GLU A N 1
ATOM 2027 C CA . GLU A 1 247 ? -0.100 -15.153 1.773 1.00 45.94 247 GLU A CA 1
ATOM 2028 C C . GLU A 1 247 ? -1.053 -15.266 0.594 1.00 45.94 247 GLU A C 1
ATOM 2030 O O . GLU A 1 247 ? -1.617 -16.333 0.398 1.00 45.94 247 GLU A O 1
ATOM 2035 N N . HIS A 1 248 ? -1.228 -14.196 -0.181 1.00 47.31 248 HIS A N 1
ATOM 2036 C CA . HIS A 1 248 ? -1.946 -14.269 -1.457 1.00 47.31 248 HIS A CA 1
ATOM 2037 C C . HIS A 1 248 ? -1.272 -15.214 -2.455 1.00 47.31 248 HIS A C 1
ATOM 2039 O O . HIS A 1 248 ? -0.020 -15.206 -2.494 1.00 47.31 248 HIS A O 1
#

Secondary structure (DSSP, 8-state):
---HHHHHHHHHHHHHTTTTS-GGGHHHHSSS--HHHHHHHHHHHH-TTEEEEE-SSSS-EEEEEHHHHHHHHHHHHT-TTT-EEESS--HHHHHHHHHHHHHHHHHTTSS-HHHHHHHSPP--TT-TT--TTHHHHHHHHHHHHHHHHTSTT---SHHHHHHHHHTS---S------PPTTTTTTS-HHHHHHHHHHHHHHH-TT----HHHHHHHHHHHHTHHHHHHHHHHHHHTTT-----EEE-

Sequence (248 aa):
MLTSNDKISRIKNLLSYFPSKPKKQIQNDIPNLSSEENKAISNLLNDKSIIIFKADKGNVIVILNKQNYINKENELLNGKNVFKKISSNLTEKREQLLINFLLKLKRNKIINEKEYKERRPMMCSRMPENSYNYNTAKYLANLLTFATTCNKSYIKDSFDFVEKIKQHRITPRLMCSFDVWSLFTNIPLNKAIEIGIKNIRKYNKKLKFNNEELSCNLEENIHKDAEQRKREHQNAFKGTGTSKIAEH

pLDDT: mean 70.1, std 13.75, range [33.03, 92.69]

Organism: NCBI:txid392033

InterPro domains:
  IPR059466 Domain of unknown function DUF8422 [PF28514] (25-117)

Foldseek 3Di:
DDDPVNQVVQVLVVLQCPPLDDPVCSCVSHPPDDPVRNVVVVVVNPDPQWFWHQDPPPSDIDIDGPVVVVVVVCVVAVPPQQKDWDDDDCQVVLLVLQLVLLVVCCVVVVDDPVLSVQQQFDPDPPDLPDRSRNSVVVVLVVLCVCVQCVDPPRADDPVSVVVVVVVDDDDDDDDDDDDDPPVLRPPPLQVVQVVSVVSSCVRVVVDPDDSVSSSSNSVSVSFCVQVSVVVVVVSNVVDDDDDGHITD